Protein AF-A0A8H7VW95-F1 (afdb_monomer_lite)

Sequence (226 aa):
MRIPITNKTYISQSFVLAFSSFSGSPPSIFFSLKERNIKGYSDALSYACSTVTTLYLNLIVERFDHTTSVYLKLKMKQIFPEADASQIHQLLYEYCWNMLKGIAAGLPAFCMDYKEQVESVIKSLKERLPLALTTVNLSKAPGNFIPALGYMCQETEEEAANAQEQKYKPKLFSFFSSPSLKWRYVSVNNKALASNSSVKMKDSNYSASLEMFYTVFDFNKFGYER

Structure (mmCIF, N/CA/C/O backbone):
data_AF-A0A8H7VW95-F1
#
_entry.id   AF-A0A8H7VW95-F1
#
loop_
_atom_site.group_PDB
_atom_site.id
_atom_site.type_symbol
_atom_site.label_atom_id
_atom_site.label_alt_id
_atom_site.label_comp_id
_atom_site.label_asym_id
_atom_site.label_entity_id
_atom_site.label_seq_id
_atom_site.pdbx_PDB_ins_code
_atom_site.Cartn_x
_atom_site.Cartn_y
_atom_site.Cartn_z
_atom_site.occupancy
_atom_site.B_iso_or_equiv
_atom_site.auth_seq_id
_atom_site.auth_comp_id
_atom_site.auth_asym_id
_atom_site.auth_atom_id
_atom_site.pdbx_PDB_model_num
ATOM 1 N N . MET A 1 1 ? -5.997 11.680 36.748 1.00 30.55 1 MET A N 1
ATOM 2 C CA . MET A 1 1 ? -6.883 10.788 37.529 1.00 30.55 1 MET A CA 1
ATOM 3 C C . MET A 1 1 ? -7.384 9.690 36.590 1.00 30.55 1 MET A C 1
ATOM 5 O O . MET A 1 1 ? -8.130 10.000 35.672 1.00 30.55 1 MET A O 1
ATOM 9 N N . ARG A 1 2 ? -6.883 8.449 36.701 1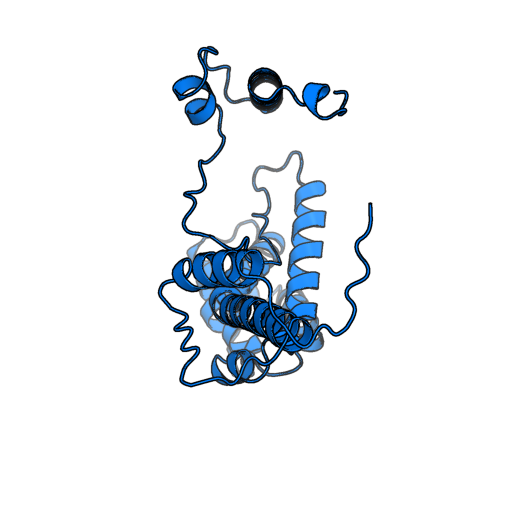.00 24.97 2 ARG A N 1
ATOM 10 C CA . ARG A 1 2 ? -7.332 7.323 35.856 1.00 24.97 2 ARG A CA 1
ATOM 11 C C . ARG A 1 2 ? -8.616 6.759 36.461 1.00 24.97 2 ARG A C 1
ATOM 13 O O . ARG A 1 2 ? -8.578 6.247 37.574 1.00 24.97 2 ARG A O 1
ATOM 20 N N . ILE A 1 3 ? -9.738 6.897 35.760 1.00 32.09 3 ILE A N 1
ATOM 21 C CA . ILE A 1 3 ? -11.009 6.295 36.175 1.00 32.09 3 ILE A CA 1
ATOM 22 C C . ILE A 1 3 ? -10.926 4.800 35.835 1.00 32.09 3 ILE A C 1
ATOM 24 O O . ILE A 1 3 ? -10.744 4.473 34.660 1.00 32.09 3 ILE A O 1
ATOM 28 N N . PRO A 1 4 ? -11.025 3.885 36.814 1.00 35.25 4 PRO A N 1
ATOM 29 C CA . PRO A 1 4 ? -11.086 2.462 36.522 1.00 35.25 4 PRO A CA 1
ATOM 30 C C . PRO A 1 4 ? -12.403 2.178 35.794 1.00 35.25 4 PRO A C 1
ATOM 32 O O . PRO A 1 4 ? -13.483 2.482 36.308 1.00 35.25 4 PRO A O 1
ATOM 35 N N . ILE A 1 5 ? -12.319 1.623 34.582 1.00 42.66 5 ILE A N 1
ATOM 36 C CA . ILE A 1 5 ? -13.490 1.166 33.827 1.00 42.66 5 ILE A CA 1
ATOM 37 C C . ILE A 1 5 ? -13.980 -0.112 34.513 1.00 42.66 5 ILE A C 1
ATOM 39 O O . ILE A 1 5 ? -13.551 -1.216 34.198 1.00 42.66 5 ILE A O 1
ATOM 43 N N . THR A 1 6 ? -14.829 0.044 35.523 1.00 44.84 6 THR A N 1
ATOM 44 C CA . THR A 1 6 ? -15.578 -1.061 36.120 1.00 44.84 6 THR A CA 1
ATOM 45 C C . THR A 1 6 ? -16.818 -1.330 35.273 1.00 44.84 6 THR A C 1
ATOM 47 O O . THR A 1 6 ? -17.401 -0.398 34.715 1.00 44.84 6 THR A O 1
ATOM 50 N N . ASN A 1 7 ? -17.206 -2.605 35.152 1.00 44.91 7 ASN A N 1
ATOM 51 C CA . ASN A 1 7 ? -18.397 -3.076 34.434 1.00 44.91 7 ASN A CA 1
ATOM 52 C C . ASN A 1 7 ? -19.676 -2.505 35.076 1.00 44.91 7 ASN A C 1
ATOM 54 O O . ASN A 1 7 ? -20.391 -3.181 35.809 1.00 44.91 7 ASN A O 1
ATOM 58 N N . LYS A 1 8 ? -19.956 -1.220 34.855 1.00 50.72 8 LYS A N 1
ATOM 59 C CA . LYS A 1 8 ? -21.225 -0.610 35.237 1.00 50.72 8 LYS A CA 1
ATOM 60 C C . LYS A 1 8 ? -22.273 -1.044 34.217 1.00 50.72 8 LYS A C 1
ATOM 62 O O . LYS A 1 8 ? -22.106 -0.834 33.016 1.00 50.72 8 LYS A O 1
ATOM 67 N N . THR A 1 9 ? -23.360 -1.618 34.719 1.00 49.41 9 THR A N 1
ATOM 68 C CA . THR A 1 9 ? -24.562 -2.022 33.969 1.00 49.41 9 THR A CA 1
ATOM 69 C C . THR A 1 9 ? -25.372 -0.838 33.434 1.00 49.41 9 THR A C 1
ATOM 71 O O . THR A 1 9 ? -26.339 -1.034 32.708 1.00 49.41 9 THR A O 1
ATOM 74 N N . TYR A 1 10 ? -24.989 0.393 33.780 1.00 52.62 10 TYR A N 1
ATOM 75 C CA . TYR A 1 10 ? -25.652 1.619 33.354 1.00 52.62 10 TYR A CA 1
ATOM 76 C C . TYR A 1 10 ? -24.685 2.504 32.567 1.00 52.62 10 TYR A C 1
ATOM 78 O O . TYR A 1 10 ? -23.613 2.836 33.071 1.00 52.62 10 TYR A O 1
ATOM 86 N N . ILE A 1 11 ? -25.069 2.898 31.350 1.00 52.69 11 ILE A N 1
ATOM 87 C CA . ILE A 1 11 ? -24.302 3.804 30.484 1.00 52.69 11 ILE A CA 1
ATOM 88 C C . ILE A 1 11 ? -24.671 5.247 30.852 1.00 52.69 11 ILE A C 1
ATOM 90 O O . ILE A 1 11 ? -25.841 5.618 30.805 1.00 52.69 11 ILE A O 1
ATOM 94 N N . SER A 1 12 ? -23.696 6.086 31.216 1.00 59.50 12 SER A N 1
ATOM 95 C CA . SER A 1 12 ? -23.973 7.496 31.527 1.00 59.50 12 SER A CA 1
ATOM 96 C C . SER A 1 12 ? -24.512 8.256 30.314 1.00 59.50 12 SER A C 1
ATOM 98 O O . SER A 1 12 ? -24.049 8.066 29.189 1.00 59.50 12 SER A O 1
ATOM 100 N N . GLN A 1 13 ? -25.417 9.208 30.560 1.00 57.81 13 GLN A N 1
ATOM 101 C CA . GLN A 1 13 ? -25.988 10.094 29.537 1.00 57.81 13 GLN A CA 1
ATOM 102 C C . GLN A 1 13 ? -24.905 10.775 28.681 1.00 57.81 13 GLN A C 1
ATOM 104 O O . GLN A 1 13 ? -25.027 10.866 27.466 1.00 57.81 13 GLN A O 1
ATOM 109 N N . SER A 1 14 ? -23.806 11.204 29.310 1.00 56.75 14 SER A N 1
ATOM 110 C CA . SER A 1 14 ? -22.651 11.814 28.639 1.00 56.75 14 SER A CA 1
ATOM 111 C C . SER A 1 14 ? -21.967 10.877 27.642 1.00 56.75 14 SER A C 1
ATOM 113 O O . SER A 1 14 ? -21.529 11.317 26.582 1.00 56.75 14 SER A O 1
ATOM 115 N N . PHE A 1 15 ? -21.905 9.584 27.955 1.00 53.66 15 PHE A N 1
ATOM 116 C CA . PHE A 1 15 ? -21.326 8.575 27.079 1.00 53.66 15 PHE A CA 1
ATOM 117 C C . PHE A 1 15 ? -22.282 8.226 25.934 1.00 53.66 15 PHE A C 1
ATOM 119 O O . PHE A 1 15 ? -21.840 8.118 24.796 1.00 53.66 15 PHE A O 1
ATOM 126 N N . VAL A 1 16 ? -23.593 8.141 26.202 1.00 59.06 16 VAL A N 1
ATOM 127 C CA . VAL A 1 16 ? -24.625 7.995 25.157 1.00 59.06 16 VAL A CA 1
ATOM 128 C C . VAL A 1 16 ? -24.561 9.158 24.164 1.00 59.06 16 VAL A C 1
ATOM 130 O O . VAL A 1 16 ? -24.599 8.933 22.960 1.00 59.06 16 VAL A O 1
ATOM 133 N N . LEU A 1 17 ? -24.393 10.392 24.649 1.00 59.81 17 LEU A N 1
ATOM 134 C CA . LEU A 1 17 ? -24.249 11.580 23.804 1.00 59.81 17 LEU A CA 1
ATOM 135 C C . LEU A 1 17 ? -22.941 11.571 23.000 1.00 59.81 17 LEU A C 1
ATOM 137 O O . LEU A 1 17 ? -22.967 11.835 21.802 1.00 59.81 17 LEU A O 1
ATOM 141 N N . ALA A 1 18 ? -21.807 11.220 23.616 1.00 55.06 18 ALA A N 1
ATOM 142 C CA . ALA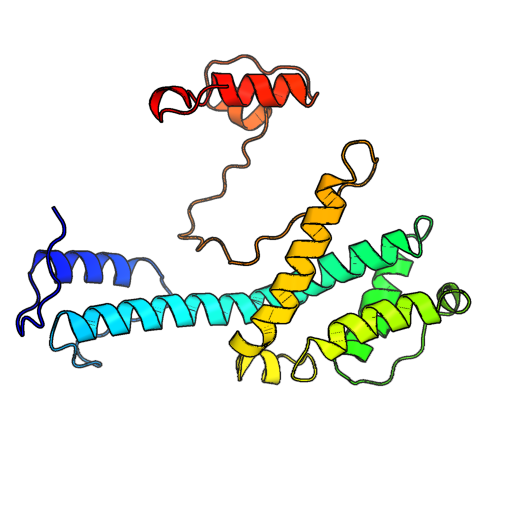 A 1 18 ? -20.529 11.099 22.911 1.00 55.06 18 ALA A CA 1
ATOM 143 C C . ALA A 1 18 ? -20.569 10.007 21.828 1.00 55.06 18 ALA A C 1
ATOM 145 O O . ALA A 1 18 ? -20.091 10.217 20.713 1.00 55.06 18 ALA A O 1
ATOM 146 N N . PHE A 1 19 ? -21.191 8.866 22.133 1.00 56.66 19 PHE A N 1
ATOM 147 C CA . PHE A 1 19 ? -21.400 7.777 21.187 1.00 56.66 19 PHE A CA 1
ATOM 148 C C . PHE A 1 19 ? -22.376 8.169 20.073 1.00 56.66 19 PHE A C 1
ATOM 150 O O . PHE A 1 19 ? -22.102 7.892 18.914 1.00 56.66 19 PHE A O 1
ATOM 157 N N . SER A 1 20 ? -23.461 8.882 20.387 1.00 57.12 20 SER A N 1
ATOM 158 C CA . SER A 1 20 ? -24.390 9.430 19.392 1.00 57.12 20 SER A CA 1
ATOM 159 C C . SER A 1 20 ? -23.682 10.400 18.438 1.00 57.12 20 SER A C 1
ATOM 161 O O . SER A 1 20 ? -23.866 10.314 17.225 1.00 57.12 20 SER A O 1
ATOM 163 N N . SER A 1 21 ? -22.820 11.278 18.954 1.00 57.78 21 SER A N 1
ATOM 164 C CA . SER A 1 21 ? -22.005 12.192 18.142 1.00 57.78 21 SER A CA 1
ATOM 165 C C . SER A 1 21 ? -20.981 11.454 17.276 1.00 57.78 21 SER A C 1
ATOM 167 O O . SER A 1 21 ? -20.790 11.806 16.114 1.00 57.78 21 SER A O 1
ATOM 169 N N . PHE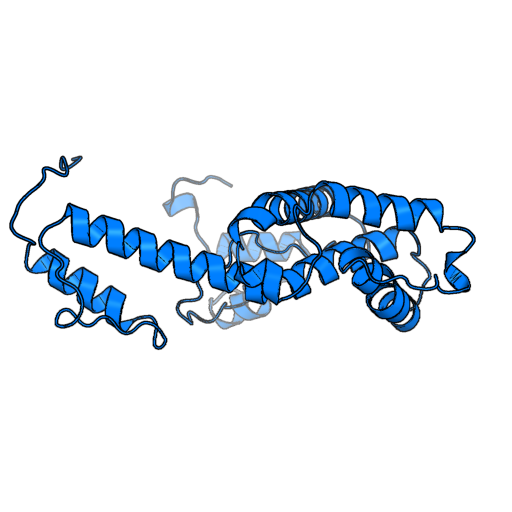 A 1 22 ? -20.354 10.399 17.806 1.00 55.31 22 PHE A N 1
ATOM 170 C CA . PHE A 1 22 ? -19.494 9.512 17.020 1.00 55.31 22 PHE A CA 1
ATOM 171 C C . PHE A 1 22 ? -20.291 8.773 15.939 1.00 55.31 22 PHE A C 1
ATOM 173 O O . PHE A 1 22 ? -19.829 8.653 14.811 1.00 55.31 22 PHE A O 1
ATOM 180 N N . SER A 1 23 ? -21.510 8.338 16.256 1.00 51.06 23 SER A N 1
ATOM 181 C CA . SER A 1 23 ? -22.368 7.576 15.356 1.00 51.06 23 SER A CA 1
ATOM 182 C C . SER A 1 23 ? -22.898 8.390 14.172 1.00 51.06 23 SER A C 1
ATOM 184 O O . SER A 1 23 ? -23.050 7.864 13.076 1.00 51.06 23 SER A O 1
ATOM 186 N N . GLY A 1 24 ? -23.126 9.691 14.368 1.00 50.41 24 GLY A N 1
ATOM 187 C CA . GLY A 1 24 ? -23.577 10.605 13.315 1.00 50.41 24 GLY A CA 1
ATOM 188 C C . GLY A 1 24 ? -22.456 11.183 12.444 1.00 50.41 24 GLY A C 1
ATOM 189 O O . GLY A 1 24 ? -22.738 11.920 11.505 1.00 50.41 24 GLY A O 1
ATOM 190 N N . SER A 1 25 ? -21.190 10.894 12.757 1.00 50.22 25 SER A N 1
ATOM 191 C CA . SER A 1 25 ? -20.018 11.499 12.108 1.00 50.22 25 SER A CA 1
ATOM 192 C C . SER A 1 25 ? -19.604 10.812 10.783 1.00 50.22 25 SER A C 1
ATOM 194 O O . SER A 1 25 ? -19.287 11.518 9.820 1.00 50.22 25 SER A O 1
ATOM 196 N N . PRO A 1 26 ? -19.664 9.469 10.644 1.00 48.28 26 PRO A N 1
ATOM 197 C CA . PRO A 1 26 ? -19.479 8.782 9.369 1.00 48.28 26 PRO A CA 1
ATOM 198 C C . PRO A 1 26 ? -20.834 8.475 8.689 1.00 48.28 26 PRO A C 1
ATOM 200 O O . PRO A 1 26 ? -21.587 7.639 9.183 1.00 48.28 26 PRO A O 1
ATOM 203 N N . PRO A 1 27 ? -21.139 9.054 7.509 1.00 43.94 27 PRO A N 1
ATOM 204 C CA . PRO A 1 27 ? -22.427 8.874 6.821 1.00 43.94 27 PRO A CA 1
ATOM 205 C C . PRO A 1 27 ? -22.682 7.453 6.283 1.00 43.94 27 PRO A C 1
ATOM 207 O O . PRO A 1 27 ? -23.777 7.168 5.812 1.00 43.94 27 PRO A O 1
ATOM 210 N N . SER A 1 28 ? -21.685 6.564 6.326 1.00 44.38 28 SER A N 1
ATOM 211 C CA . SER A 1 28 ? -21.780 5.174 5.863 1.00 44.38 28 SER A CA 1
ATOM 212 C C . SER A 1 28 ? -22.010 4.159 6.984 1.00 44.38 28 SER A C 1
ATOM 214 O O . SER A 1 28 ? -22.098 2.966 6.699 1.00 44.38 28 SER A O 1
ATOM 216 N N . ILE A 1 29 ? -22.080 4.590 8.248 1.00 43.94 29 ILE A N 1
ATOM 217 C CA . ILE A 1 29 ? -22.250 3.679 9.381 1.00 43.94 29 ILE A CA 1
ATOM 218 C C . ILE A 1 29 ? -23.570 4.004 10.079 1.00 43.94 29 ILE A C 1
ATOM 220 O O . ILE A 1 29 ? -23.694 5.000 10.782 1.00 43.94 29 ILE A O 1
ATOM 224 N N . PHE A 1 30 ? -24.578 3.160 9.854 1.00 41.78 30 PHE A N 1
ATOM 225 C CA . PHE A 1 30 ? -25.859 3.243 10.551 1.00 41.78 30 PHE A CA 1
ATOM 226 C C . PHE A 1 30 ? -25.742 2.593 11.928 1.00 41.78 30 PHE A C 1
ATOM 228 O O . PHE A 1 30 ? -25.452 1.404 12.056 1.00 41.78 30 PHE A O 1
ATOM 235 N N . PHE A 1 31 ? -26.008 3.380 12.965 1.00 45.94 31 PHE A N 1
ATOM 236 C CA . PHE A 1 31 ? -26.004 2.925 14.348 1.00 45.94 31 PHE A CA 1
ATOM 237 C C . PHE A 1 31 ? -27.431 2.895 14.880 1.00 45.94 31 PHE A C 1
ATOM 239 O O . PHE A 1 31 ? -27.938 3.867 15.436 1.00 45.94 31 PHE A O 1
ATOM 246 N N . SER A 1 32 ? -28.102 1.762 14.692 1.00 46.88 32 SER A N 1
ATOM 247 C CA . SER A 1 32 ? -29.424 1.534 15.264 1.00 46.88 32 SER A CA 1
ATOM 248 C C . SER A 1 32 ? -29.288 0.886 16.643 1.00 46.88 32 SER A C 1
ATOM 250 O O . SER A 1 32 ? -29.012 -0.307 16.764 1.00 46.88 32 SER A O 1
ATOM 252 N N . LEU A 1 33 ? -29.539 1.670 17.698 1.00 46.72 33 LEU A N 1
ATOM 253 C CA . LEU A 1 33 ? -29.729 1.158 19.067 1.00 46.72 33 LEU A CA 1
ATOM 254 C C . LEU A 1 33 ? -30.907 0.168 19.155 1.00 46.72 33 LEU A C 1
ATOM 256 O O . LEU A 1 33 ? -30.966 -0.642 20.074 1.00 46.72 33 LEU A O 1
ATOM 260 N N . LYS A 1 34 ? -31.839 0.224 18.194 1.00 45.06 34 LYS A N 1
ATOM 261 C CA . LYS A 1 34 ? -32.955 -0.721 18.062 1.00 45.06 34 LYS A CA 1
ATOM 262 C C . LYS A 1 34 ? -32.522 -2.080 17.509 1.00 45.06 34 LYS A C 1
ATOM 264 O O . LYS A 1 34 ? -33.131 -3.083 17.855 1.00 45.06 34 LYS A O 1
ATOM 269 N N . GLU A 1 35 ? -31.500 -2.120 16.657 1.00 47.84 35 GLU A N 1
ATOM 270 C CA . GLU A 1 35 ? -31.024 -3.360 16.026 1.00 47.84 35 GLU A CA 1
ATOM 271 C C . GLU A 1 35 ? -29.924 -4.056 16.830 1.00 47.84 35 GLU A C 1
ATOM 273 O O . GLU A 1 35 ? -29.705 -5.254 16.656 1.00 47.84 35 GLU A O 1
ATOM 278 N N . ARG A 1 36 ? -29.215 -3.337 17.713 1.00 54.69 36 ARG A N 1
ATOM 279 C CA . ARG A 1 36 ? -28.112 -3.904 18.501 1.00 54.69 36 ARG A CA 1
ATOM 280 C C . ARG A 1 36 ? -28.251 -3.578 19.989 1.00 54.69 36 ARG A C 1
ATOM 282 O O . ARG A 1 36 ? -28.181 -2.425 20.398 1.00 54.69 36 ARG A O 1
ATOM 289 N N . ASN A 1 37 ? -28.407 -4.629 20.798 1.00 58.62 37 ASN A N 1
ATOM 290 C CA . ASN A 1 37 ? -28.531 -4.579 22.260 1.00 58.62 37 ASN A CA 1
ATOM 291 C C . ASN A 1 37 ? -27.196 -4.191 22.931 1.00 58.62 37 ASN A C 1
ATOM 293 O O . ASN A 1 37 ? -26.458 -5.063 23.382 1.00 58.62 37 ASN A O 1
ATOM 297 N N . ILE A 1 38 ? -26.882 -2.896 23.008 1.00 63.88 38 ILE A N 1
ATOM 298 C CA . ILE A 1 38 ? -25.754 -2.379 23.802 1.00 63.88 38 ILE A CA 1
ATOM 299 C C . ILE A 1 38 ? -26.207 -2.277 25.268 1.00 63.88 38 ILE A C 1
ATOM 301 O O . ILE A 1 38 ? -27.068 -1.455 25.577 1.00 63.88 38 ILE A O 1
ATOM 305 N N . LYS A 1 39 ? -25.664 -3.108 26.173 1.00 66.50 39 LYS A N 1
ATOM 306 C CA . LYS A 1 39 ? -26.171 -3.235 27.558 1.00 66.50 39 LYS A CA 1
ATOM 307 C C . LYS A 1 39 ? -25.299 -2.565 28.626 1.00 66.50 39 LYS A C 1
ATOM 309 O O . LYS A 1 39 ? -25.721 -2.475 29.774 1.00 66.50 39 LYS A O 1
ATOM 314 N N . GLY A 1 40 ? -24.099 -2.089 28.288 1.00 61.81 40 GLY A N 1
ATOM 315 C CA . GLY A 1 40 ? -23.182 -1.468 29.251 1.00 61.81 40 GLY A CA 1
ATOM 316 C C . GLY A 1 40 ? -21.931 -0.853 28.618 1.00 61.81 40 GLY A C 1
ATOM 317 O O . GLY A 1 40 ? -21.762 -0.875 27.399 1.00 61.81 40 GLY A O 1
ATOM 318 N N . TYR A 1 41 ? -21.034 -0.307 29.450 1.00 55.03 41 TYR A N 1
ATOM 319 C CA . TYR A 1 41 ? -19.806 0.357 28.978 1.00 55.03 41 TYR A CA 1
ATOM 320 C C . TYR A 1 41 ? -18.873 -0.566 28.191 1.00 55.03 41 TYR A C 1
ATOM 322 O O . TYR A 1 41 ? -18.306 -0.129 27.193 1.00 55.03 41 TYR A O 1
ATOM 330 N N . SER A 1 42 ? -18.717 -1.824 28.617 1.00 59.50 42 SER A N 1
ATOM 331 C CA . SER A 1 42 ? -17.879 -2.793 27.901 1.00 59.50 42 SER A CA 1
ATOM 332 C C . SER A 1 42 ? -18.427 -3.067 26.502 1.00 59.50 42 SER A C 1
ATOM 334 O O . SER A 1 42 ? -17.670 -3.002 25.542 1.00 59.50 42 SER A O 1
ATOM 336 N N . ASP A 1 43 ? -19.739 -3.278 26.367 1.00 60.03 43 ASP A N 1
ATOM 337 C CA . ASP A 1 43 ? -20.380 -3.507 25.065 1.00 60.03 43 ASP A CA 1
ATOM 338 C C . ASP A 1 43 ? -20.198 -2.303 24.143 1.00 60.03 43 ASP A C 1
ATOM 340 O O . ASP A 1 43 ? -19.877 -2.452 22.965 1.00 60.03 43 ASP A O 1
ATOM 344 N N . ALA A 1 44 ? -20.358 -1.096 24.688 1.00 59.22 44 ALA A N 1
ATOM 345 C CA . ALA A 1 44 ? -20.211 0.128 23.919 1.00 59.22 44 ALA A CA 1
ATOM 346 C C . ALA A 1 44 ? -18.752 0.379 23.494 1.00 59.22 44 ALA A C 1
ATOM 348 O O . ALA A 1 44 ? -18.508 0.798 22.362 1.00 59.22 44 ALA A O 1
ATOM 349 N N . LEU A 1 45 ? -17.778 0.072 24.360 1.00 58.78 45 LEU A N 1
ATOM 350 C CA . LEU A 1 45 ? -16.350 0.148 24.044 1.00 58.78 45 LEU A CA 1
ATOM 351 C C . LEU A 1 45 ? -15.956 -0.894 22.989 1.00 58.78 45 LEU A C 1
ATOM 353 O O . LEU A 1 45 ? -15.371 -0.536 21.970 1.00 58.78 45 LEU A O 1
ATOM 357 N N . SER A 1 46 ? -16.317 -2.164 23.191 1.00 62.25 46 SER A N 1
ATOM 358 C CA . SER A 1 46 ? -16.073 -3.247 22.232 1.00 62.25 46 SER A CA 1
ATOM 359 C C . SER A 1 46 ? -16.664 -2.925 20.863 1.00 62.25 46 SER A C 1
ATOM 361 O O . SER A 1 46 ? -16.045 -3.187 19.832 1.00 62.25 46 SER A O 1
ATOM 363 N N . TYR A 1 47 ? -17.837 -2.301 20.842 1.00 62.31 47 TYR A N 1
ATOM 364 C CA . TYR A 1 47 ? -18.505 -1.919 19.613 1.00 62.31 47 TYR A CA 1
ATOM 365 C C . TYR A 1 47 ? -17.858 -0.701 18.930 1.00 62.31 47 TYR A C 1
ATOM 367 O O . TYR A 1 47 ? -17.679 -0.709 17.709 1.00 62.31 47 TYR A O 1
ATOM 375 N N . ALA A 1 48 ? -17.427 0.312 19.688 1.00 59.03 48 ALA A N 1
ATOM 376 C CA . ALA A 1 48 ? -16.626 1.413 19.153 1.00 59.03 48 ALA A CA 1
ATOM 377 C C . ALA A 1 48 ? -15.308 0.896 18.548 1.00 59.03 48 ALA A C 1
ATOM 379 O O . ALA A 1 48 ? -14.967 1.254 17.421 1.00 59.03 48 ALA A O 1
ATOM 380 N N . CYS A 1 49 ? -14.619 -0.018 19.239 1.00 61.62 49 CYS A N 1
ATOM 381 C CA . CYS A 1 49 ? -13.431 -0.692 18.720 1.00 61.62 49 CYS A CA 1
ATOM 382 C C . CYS A 1 49 ? -13.739 -1.455 17.427 1.00 61.62 49 CYS A C 1
ATOM 384 O O . CYS A 1 49 ? -13.069 -1.228 16.428 1.00 61.62 49 CYS A O 1
ATOM 386 N N . SER A 1 50 ? -14.786 -2.287 17.400 1.00 65.12 50 SER A N 1
ATOM 387 C CA . SER A 1 50 ? -15.189 -3.037 16.200 1.00 65.12 50 SER A CA 1
ATOM 388 C C . SER A 1 50 ? -15.505 -2.120 15.015 1.00 65.12 50 SER A C 1
ATOM 390 O O . SER A 1 50 ? -15.099 -2.403 13.888 1.00 65.12 50 SER A O 1
ATOM 392 N N . THR A 1 51 ? -16.167 -0.992 15.269 1.00 62.69 51 THR A N 1
ATOM 393 C CA . THR A 1 51 ? -16.476 0.020 14.252 1.00 62.69 51 THR A CA 1
ATOM 394 C C . THR A 1 51 ? -15.200 0.620 13.670 1.00 62.69 51 THR A C 1
ATOM 396 O O . THR A 1 51 ? -15.019 0.640 12.453 1.00 62.69 51 THR A O 1
ATOM 399 N N . VAL A 1 52 ? -14.298 1.086 14.537 1.00 62.69 52 VAL A N 1
ATOM 400 C CA . VAL A 1 52 ? -13.018 1.674 14.131 1.00 62.69 52 VAL A CA 1
ATOM 401 C C . VAL A 1 52 ? -12.183 0.646 13.366 1.00 62.69 52 VAL A C 1
ATOM 403 O O . VAL A 1 52 ? -11.692 0.946 12.282 1.00 62.69 52 VAL A O 1
ATOM 406 N N . THR A 1 53 ? -12.087 -0.586 13.869 1.00 66.31 53 THR A N 1
ATOM 407 C CA . THR A 1 53 ? -11.397 -1.693 13.196 1.00 66.31 53 THR A CA 1
ATOM 408 C C . THR A 1 53 ? -11.993 -1.972 11.820 1.00 66.31 53 THR A C 1
ATOM 410 O O . THR A 1 53 ? -11.244 -2.094 10.860 1.00 66.31 53 THR A O 1
ATOM 413 N N . THR A 1 54 ? -13.319 -2.014 11.688 1.00 67.94 54 THR A N 1
ATOM 414 C CA . THR A 1 54 ? -13.987 -2.239 10.394 1.00 67.94 54 THR A CA 1
ATOM 415 C C . THR A 1 54 ? -13.655 -1.130 9.396 1.00 67.94 54 THR A C 1
ATOM 417 O O . THR A 1 54 ? -13.325 -1.415 8.248 1.00 67.94 54 THR A O 1
ATOM 420 N N . LEU A 1 55 ? -13.674 0.132 9.837 1.00 66.19 55 LEU A N 1
ATOM 421 C CA . LEU A 1 55 ? -13.304 1.274 9.001 1.00 66.19 55 LEU A CA 1
ATOM 422 C C . LEU A 1 55 ? -11.844 1.180 8.529 1.00 66.19 55 LEU A C 1
ATOM 424 O O . LEU A 1 55 ? -11.574 1.364 7.344 1.00 66.19 55 LEU A O 1
ATOM 428 N N . TYR A 1 56 ? -10.917 0.825 9.422 1.00 68.75 56 TYR A N 1
ATOM 429 C CA . TYR A 1 56 ? -9.517 0.591 9.058 1.00 68.75 56 TYR A CA 1
ATOM 430 C C . TYR A 1 56 ? -9.347 -0.569 8.075 1.00 68.75 56 TYR A C 1
ATOM 432 O O . TYR A 1 56 ? -8.599 -0.445 7.108 1.00 68.75 56 TYR A O 1
ATOM 440 N N . LEU A 1 57 ? -10.047 -1.683 8.290 1.00 73.00 57 LEU A N 1
ATOM 441 C CA . LEU A 1 57 ? -9.969 -2.855 7.421 1.00 73.00 57 LEU A CA 1
ATOM 442 C C . LEU A 1 57 ? -10.511 -2.567 6.016 1.00 73.00 57 LEU A C 1
ATOM 444 O O . LEU A 1 57 ? -9.887 -2.969 5.039 1.00 73.00 57 LEU A O 1
ATOM 448 N N . ASN A 1 58 ? -11.609 -1.819 5.897 1.00 72.88 58 ASN A N 1
ATOM 449 C CA . ASN A 1 58 ? -12.132 -1.394 4.596 1.00 72.88 58 ASN A CA 1
ATOM 450 C C . ASN A 1 58 ? -11.155 -0.457 3.876 1.00 72.88 58 ASN A C 1
ATOM 452 O O . ASN A 1 58 ? -10.905 -0.620 2.685 1.00 72.88 58 ASN A O 1
ATOM 456 N N . LEU A 1 59 ? -10.537 0.474 4.606 1.00 71.75 59 LEU A N 1
ATOM 457 C CA . LEU A 1 59 ? -9.551 1.393 4.037 1.00 71.75 59 LEU A CA 1
ATOM 458 C C . LEU A 1 59 ? -8.276 0.682 3.574 1.00 71.75 59 LEU A C 1
ATOM 460 O O . LEU A 1 59 ? -7.676 1.111 2.589 1.00 71.75 59 LEU A O 1
ATOM 464 N N . ILE A 1 60 ? -7.880 -0.411 4.236 1.00 75.81 60 ILE A N 1
ATOM 465 C CA . ILE A 1 60 ? -6.812 -1.293 3.749 1.00 75.81 60 ILE A CA 1
ATOM 466 C C . ILE A 1 60 ? -7.180 -1.826 2.365 1.00 75.81 60 ILE A C 1
ATOM 468 O O . ILE A 1 60 ? -6.383 -1.674 1.447 1.00 75.81 60 ILE A O 1
ATOM 472 N N . VAL A 1 61 ? -8.386 -2.377 2.190 1.00 74.81 61 VAL A N 1
ATOM 473 C CA . VAL A 1 61 ? -8.851 -2.892 0.888 1.00 74.81 61 VAL A CA 1
ATOM 474 C C . VAL A 1 61 ? -8.857 -1.790 -0.172 1.00 74.81 61 VAL A C 1
ATOM 476 O O . VAL A 1 61 ? -8.338 -1.994 -1.264 1.00 74.81 61 VAL A O 1
ATOM 479 N N . GLU A 1 62 ? -9.398 -0.614 0.153 1.00 74.69 62 GLU A N 1
ATOM 480 C CA . GLU A 1 62 ? -9.515 0.510 -0.787 1.00 74.69 62 GLU A CA 1
ATOM 481 C C . GLU A 1 62 ? -8.159 1.077 -1.225 1.00 74.69 62 GLU A C 1
ATOM 483 O O . GLU A 1 62 ? -8.011 1.539 -2.357 1.00 74.69 62 GLU A O 1
ATOM 488 N N . ARG A 1 63 ? -7.164 1.089 -0.329 1.00 78.44 63 ARG A N 1
ATOM 489 C CA . ARG A 1 63 ? -5.862 1.719 -0.593 1.00 78.44 63 ARG A CA 1
ATOM 490 C C . ARG A 1 63 ? -4.775 0.754 -1.020 1.00 78.44 63 ARG A C 1
ATOM 492 O O . ARG A 1 63 ? -3.752 1.233 -1.511 1.00 78.44 63 ARG A O 1
ATOM 499 N N . PHE A 1 64 ? -4.967 -0.553 -0.848 1.00 82.62 64 PHE A N 1
ATOM 500 C CA . PHE A 1 64 ? -3.927 -1.541 -1.116 1.00 82.62 64 PHE A CA 1
ATOM 501 C C . PHE A 1 64 ? -3.355 -1.383 -2.528 1.00 82.62 64 PHE A C 1
ATOM 503 O O . PHE A 1 64 ? -2.149 -1.212 -2.689 1.00 82.62 64 PHE A O 1
ATOM 510 N N . ASP A 1 65 ? -4.227 -1.313 -3.535 1.00 83.12 65 ASP A N 1
ATOM 511 C CA . ASP A 1 65 ? -3.823 -1.208 -4.938 1.00 83.12 65 ASP A CA 1
ATOM 512 C C . ASP A 1 65 ? -2.987 0.041 -5.218 1.00 83.12 65 ASP A C 1
ATOM 514 O O . ASP A 1 65 ? -1.941 -0.021 -5.871 1.00 83.12 65 ASP A O 1
ATOM 518 N N . HIS A 1 66 ? -3.416 1.189 -4.692 1.00 83.00 66 HIS A N 1
ATOM 519 C CA . HIS A 1 66 ? -2.674 2.433 -4.845 1.00 83.00 66 HIS A CA 1
ATOM 520 C C . HIS A 1 66 ? -1.307 2.342 -4.155 1.00 83.00 66 HIS A C 1
ATOM 522 O O . HIS A 1 66 ? -0.291 2.698 -4.751 1.00 83.00 66 HIS A O 1
ATOM 528 N N . THR A 1 67 ? -1.268 1.865 -2.911 1.00 84.06 67 THR A N 1
ATOM 529 C CA . THR A 1 67 ? -0.036 1.752 -2.123 1.00 84.06 67 THR A CA 1
ATOM 530 C C . THR A 1 67 ? 0.977 0.825 -2.788 1.00 84.06 67 THR A C 1
ATOM 532 O O . THR A 1 67 ? 2.120 1.223 -3.015 1.00 84.06 67 THR A O 1
ATOM 535 N N . THR A 1 68 ? 0.549 -0.370 -3.192 1.00 87.62 68 THR A N 1
ATOM 536 C CA . THR A 1 68 ? 1.401 -1.325 -3.908 1.00 87.62 68 THR A CA 1
ATOM 537 C C . THR A 1 68 ? 1.876 -0.763 -5.242 1.00 87.62 68 THR A C 1
ATOM 539 O O . THR A 1 68 ? 3.045 -0.920 -5.583 1.00 87.62 68 THR A O 1
ATOM 542 N N . SER A 1 69 ? 1.027 -0.034 -5.973 1.00 87.19 69 SER A N 1
ATOM 543 C CA . SER A 1 69 ? 1.429 0.601 -7.235 1.00 87.19 69 SER A CA 1
ATOM 544 C C . SER A 1 69 ? 2.488 1.686 -7.033 1.00 87.19 69 SER A C 1
ATOM 546 O O . SER A 1 69 ? 3.426 1.776 -7.823 1.00 87.19 69 SER A O 1
ATOM 548 N N . VAL A 1 70 ? 2.374 2.503 -5.979 1.00 86.25 70 VAL A N 1
ATOM 549 C CA . VAL A 1 70 ? 3.382 3.524 -5.646 1.00 86.25 70 VAL A CA 1
ATOM 550 C C . VAL A 1 70 ? 4.715 2.873 -5.286 1.00 86.25 70 VAL A C 1
ATOM 552 O O . VAL A 1 70 ? 5.744 3.283 -5.823 1.00 86.25 70 VAL A O 1
ATOM 555 N N . TYR A 1 71 ? 4.688 1.843 -4.438 1.00 89.38 71 TYR A N 1
ATOM 556 C CA . TYR A 1 71 ? 5.882 1.098 -4.042 1.00 89.38 71 TYR A CA 1
ATOM 557 C C . TYR A 1 71 ? 6.558 0.417 -5.239 1.00 89.38 71 TYR A C 1
ATOM 559 O O . TYR A 1 71 ? 7.746 0.615 -5.487 1.00 89.38 71 TYR A O 1
ATOM 567 N N . LEU A 1 72 ? 5.802 -0.325 -6.052 1.00 91.12 72 LEU A N 1
ATOM 568 C CA . LEU A 1 72 ? 6.356 -0.982 -7.234 1.00 91.12 72 LEU A CA 1
ATOM 569 C C . LEU A 1 72 ? 6.922 0.040 -8.221 1.00 91.12 72 LEU A C 1
ATOM 571 O O . LEU A 1 72 ? 8.005 -0.166 -8.756 1.00 91.12 72 LEU A O 1
ATOM 575 N N . LYS A 1 73 ? 6.238 1.169 -8.442 1.00 89.75 73 LYS A N 1
ATOM 576 C CA . LYS A 1 73 ? 6.732 2.235 -9.323 1.00 89.75 73 LYS A CA 1
ATOM 577 C C . LYS A 1 73 ? 8.071 2.794 -8.853 1.00 89.75 73 LYS A C 1
ATOM 579 O O . LYS A 1 73 ? 8.912 3.118 -9.687 1.00 89.75 73 LYS A O 1
ATOM 584 N N . LEU A 1 74 ? 8.257 2.924 -7.542 1.00 88.12 74 LEU A N 1
ATOM 585 C CA . LEU A 1 74 ? 9.517 3.358 -6.952 1.00 88.12 74 LEU A CA 1
ATOM 586 C C . LEU A 1 74 ? 10.639 2.357 -7.252 1.00 88.12 74 LEU A C 1
ATOM 588 O O . LEU A 1 74 ? 11.645 2.749 -7.838 1.00 88.12 74 LEU A O 1
ATOM 592 N N . LYS A 1 75 ? 10.422 1.068 -6.966 1.00 90.56 75 LYS A N 1
ATOM 593 C CA . LYS A 1 75 ? 11.403 0.007 -7.245 1.00 90.56 75 LYS A CA 1
ATOM 594 C C . LYS A 1 75 ? 11.720 -0.122 -8.735 1.00 90.56 75 LYS A C 1
ATOM 596 O O . LYS A 1 75 ? 12.883 -0.196 -9.114 1.00 90.56 75 LYS A O 1
ATOM 601 N N . MET A 1 76 ? 10.707 -0.067 -9.603 1.00 91.12 76 MET A N 1
ATOM 602 C CA . MET A 1 76 ? 10.926 -0.127 -11.053 1.00 91.12 76 MET A CA 1
ATOM 603 C C . MET A 1 76 ? 11.724 1.080 -11.557 1.00 91.12 76 MET A C 1
ATOM 605 O O . MET A 1 76 ? 12.563 0.918 -12.430 1.00 91.12 76 MET A O 1
ATOM 609 N N . LYS A 1 77 ? 11.534 2.276 -10.987 1.00 87.31 77 LYS A N 1
ATOM 610 C CA . LYS A 1 77 ? 12.356 3.447 -11.331 1.00 87.31 77 LYS A CA 1
ATOM 611 C C . LYS A 1 77 ? 13.799 3.365 -10.836 1.00 87.31 77 LYS A C 1
ATOM 613 O O . LYS A 1 77 ? 14.653 4.027 -11.407 1.00 87.31 77 LYS A O 1
ATOM 618 N N . GLN A 1 78 ? 14.073 2.598 -9.786 1.00 86.56 78 GLN A N 1
ATOM 619 C CA . GLN A 1 78 ? 15.446 2.350 -9.337 1.00 86.56 78 GLN A CA 1
ATOM 620 C C . GLN A 1 78 ? 16.168 1.379 -10.265 1.00 86.56 78 GLN A C 1
ATOM 622 O O . GLN A 1 78 ? 17.335 1.589 -10.574 1.00 86.56 78 GLN A O 1
ATOM 627 N N . ILE A 1 79 ? 15.461 0.348 -10.733 1.00 89.44 79 ILE A N 1
ATOM 628 C CA . ILE A 1 79 ? 15.993 -0.617 -11.702 1.00 89.44 79 ILE A CA 1
ATOM 629 C C . ILE A 1 79 ? 16.153 0.047 -13.081 1.00 89.44 79 ILE A C 1
ATOM 631 O O . ILE A 1 79 ? 17.163 -0.146 -13.750 1.00 89.44 79 ILE A O 1
ATOM 635 N N . PHE A 1 80 ? 15.179 0.868 -13.486 1.00 89.38 80 PHE A N 1
ATOM 636 C CA . PHE A 1 80 ? 15.121 1.521 -14.794 1.00 89.38 80 PHE A CA 1
ATOM 637 C C . PHE A 1 80 ? 15.015 3.054 -14.657 1.00 89.38 80 PHE A C 1
ATOM 639 O O . PHE A 1 80 ? 13.937 3.621 -14.868 1.00 89.38 80 PHE A O 1
ATOM 646 N N . PRO A 1 81 ? 16.109 3.756 -14.308 1.00 84.19 81 PRO A N 1
ATOM 647 C CA . PRO A 1 81 ? 16.082 5.207 -14.101 1.00 84.19 81 PRO A CA 1
ATOM 648 C C . PRO A 1 81 ? 15.770 5.999 -15.380 1.00 84.19 81 PRO A C 1
ATOM 650 O O . PRO A 1 81 ? 15.108 7.034 -15.308 1.00 84.19 81 PRO A O 1
ATOM 653 N N . GLU A 1 82 ? 16.189 5.484 -16.539 1.00 86.38 82 GLU A N 1
ATOM 654 C CA . GLU A 1 82 ? 16.004 6.116 -17.854 1.00 86.38 82 GLU A CA 1
ATOM 655 C C . GLU A 1 82 ? 14.692 5.718 -18.551 1.00 86.38 82 GLU A C 1
ATOM 657 O O . GLU A 1 82 ? 14.379 6.235 -19.623 1.00 86.38 82 GLU A O 1
ATOM 662 N N . ALA A 1 83 ? 13.914 4.798 -17.970 1.00 86.38 83 ALA A N 1
ATOM 663 C CA . ALA A 1 83 ? 12.660 4.368 -18.576 1.00 86.38 83 ALA A CA 1
ATOM 664 C C . ALA A 1 83 ? 11.607 5.479 -18.528 1.00 86.38 83 ALA A C 1
ATOM 666 O O . ALA A 1 83 ? 11.419 6.169 -17.517 1.00 86.38 83 ALA A O 1
ATOM 667 N N . ASP A 1 84 ? 10.864 5.615 -19.623 1.00 88.44 84 ASP A N 1
ATOM 668 C CA . ASP A 1 84 ? 9.779 6.576 -19.693 1.00 88.44 84 ASP A CA 1
ATOM 669 C C . ASP A 1 84 ? 8.570 6.138 -18.837 1.00 88.44 84 ASP A C 1
ATOM 671 O O . ASP A 1 84 ? 8.451 5.010 -18.342 1.00 88.44 84 ASP A O 1
ATOM 675 N N . ALA A 1 85 ? 7.634 7.063 -18.622 1.00 86.00 85 ALA A N 1
ATOM 676 C CA . ALA A 1 85 ? 6.457 6.786 -17.804 1.00 86.00 85 ALA A CA 1
ATOM 677 C C . ALA A 1 85 ? 5.551 5.689 -18.396 1.00 86.00 85 ALA A C 1
ATOM 679 O O . ALA A 1 85 ? 4.867 5.010 -17.629 1.00 86.00 85 ALA A O 1
ATOM 680 N N . SER A 1 86 ? 5.545 5.523 -19.722 1.00 88.69 86 SER A N 1
ATOM 681 C CA . SER A 1 86 ? 4.742 4.525 -20.432 1.00 88.69 86 SER A CA 1
ATOM 682 C C . SER A 1 86 ? 5.318 3.126 -20.239 1.00 88.69 86 SER A C 1
ATOM 684 O O . SER A 1 86 ? 4.584 2.209 -19.892 1.00 88.69 86 SER A O 1
ATOM 686 N N . GLN A 1 87 ? 6.635 2.977 -20.363 1.00 89.38 87 GLN A N 1
ATOM 687 C CA . GLN A 1 87 ? 7.379 1.745 -20.118 1.00 89.38 87 GLN A CA 1
ATOM 688 C C . GLN A 1 87 ? 7.188 1.265 -18.678 1.00 89.38 87 GLN A C 1
ATOM 690 O O . GLN A 1 87 ? 6.827 0.111 -18.445 1.00 89.38 87 GLN A O 1
ATOM 695 N N . ILE A 1 88 ? 7.337 2.166 -17.700 1.00 90.12 88 ILE A N 1
ATOM 696 C CA . ILE A 1 88 ? 7.089 1.835 -16.290 1.00 90.12 88 ILE A CA 1
ATOM 697 C C . ILE A 1 88 ? 5.623 1.444 -16.069 1.00 90.12 88 ILE A C 1
ATOM 699 O O . ILE A 1 88 ? 5.348 0.485 -15.351 1.00 90.12 88 ILE A O 1
ATOM 703 N N . HIS A 1 89 ? 4.671 2.153 -16.679 1.00 88.81 89 HIS A N 1
ATOM 704 C CA . HIS A 1 89 ? 3.253 1.807 -16.572 1.00 88.81 89 HIS A CA 1
ATOM 705 C C . HIS A 1 89 ? 2.961 0.423 -17.167 1.00 88.81 89 HIS A C 1
ATOM 707 O O . HIS A 1 89 ? 2.285 -0.386 -16.533 1.00 88.81 89 HIS A O 1
ATOM 713 N N . GLN A 1 90 ? 3.505 0.130 -18.347 1.00 89.69 90 GLN A N 1
ATOM 714 C CA . GLN A 1 90 ? 3.367 -1.159 -19.010 1.00 89.69 90 GLN A CA 1
ATOM 715 C C . GLN A 1 90 ? 3.901 -2.289 -18.125 1.00 89.69 90 GLN A C 1
ATOM 717 O O . GLN A 1 90 ? 3.172 -3.227 -17.815 1.00 89.69 90 GLN A O 1
ATOM 722 N N . LEU A 1 91 ? 5.133 -2.160 -17.625 1.00 91.56 91 LEU A N 1
ATOM 723 C CA . LEU A 1 91 ? 5.744 -3.144 -16.731 1.00 91.56 91 LEU A CA 1
ATOM 724 C C . LEU A 1 91 ? 4.911 -3.375 -15.462 1.00 91.56 91 LEU A C 1
ATOM 726 O O . LEU A 1 91 ? 4.704 -4.516 -15.046 1.00 91.56 91 LEU A O 1
ATOM 730 N N . LEU A 1 92 ? 4.394 -2.305 -14.857 1.00 90.88 92 LEU A N 1
ATOM 731 C CA . LEU A 1 92 ? 3.584 -2.405 -13.646 1.00 90.88 92 LEU A CA 1
ATOM 732 C C . LEU A 1 92 ? 2.279 -3.168 -13.878 1.00 90.88 92 LEU A C 1
ATOM 734 O O . LEU A 1 92 ? 1.976 -4.086 -13.116 1.00 90.88 92 LEU A O 1
ATOM 738 N N . TYR A 1 93 ? 1.502 -2.784 -14.892 1.00 86.50 93 TYR A N 1
ATOM 739 C CA . TYR A 1 93 ? 0.151 -3.311 -15.094 1.00 86.50 93 TYR A CA 1
ATOM 740 C C . TYR A 1 93 ? 0.115 -4.616 -15.893 1.00 86.50 93 TYR A C 1
ATOM 742 O O . TYR A 1 93 ? -0.692 -5.487 -15.571 1.00 86.50 93 TYR A O 1
ATOM 750 N N . GLU A 1 94 ? 0.985 -4.783 -16.889 1.00 87.75 94 GLU A N 1
ATOM 751 C CA . GLU A 1 94 ? 1.009 -5.989 -17.725 1.00 87.75 94 GLU A CA 1
ATOM 752 C C . GLU A 1 94 ? 1.786 -7.134 -17.073 1.00 87.75 94 GLU A C 1
ATOM 754 O O . GLU A 1 94 ? 1.430 -8.294 -17.278 1.00 87.75 94 GLU A O 1
ATOM 759 N N . TYR A 1 95 ? 2.792 -6.833 -16.242 1.00 90.75 95 TYR A N 1
ATOM 760 C CA . TYR A 1 95 ? 3.639 -7.854 -15.625 1.00 90.75 95 TYR A CA 1
ATOM 761 C C . TYR A 1 95 ? 3.522 -7.900 -14.100 1.00 90.75 95 TYR A C 1
ATOM 763 O O . TYR A 1 95 ? 2.982 -8.870 -13.566 1.00 90.75 95 TYR A O 1
ATOM 771 N N . CYS A 1 96 ? 3.980 -6.873 -13.375 1.00 90.69 96 CYS A N 1
ATOM 772 C CA . CYS A 1 96 ? 4.105 -6.935 -11.911 1.00 90.69 96 CYS A CA 1
ATOM 773 C C . CYS A 1 96 ? 2.770 -7.254 -11.219 1.00 90.69 96 CYS A C 1
ATOM 775 O O . CYS A 1 96 ? 2.700 -8.139 -10.363 1.00 90.69 96 CYS A O 1
ATOM 777 N N . TRP A 1 97 ? 1.693 -6.582 -11.627 1.00 89.19 97 TRP A N 1
ATOM 778 C CA . TRP A 1 97 ? 0.351 -6.806 -11.092 1.00 89.19 97 TRP A CA 1
ATOM 779 C C . TRP A 1 97 ? -0.186 -8.207 -11.367 1.00 89.19 97 TRP A C 1
ATOM 781 O O . TRP A 1 97 ? -0.737 -8.846 -10.468 1.00 89.19 97 TRP A O 1
ATOM 791 N N . ASN A 1 98 ? -0.019 -8.694 -12.594 1.00 89.25 98 ASN A N 1
ATOM 792 C CA . ASN A 1 98 ? -0.454 -10.034 -12.972 1.00 89.25 98 ASN A CA 1
ATOM 793 C C . ASN A 1 98 ? 0.318 -11.092 -12.187 1.00 89.25 98 ASN A C 1
ATOM 795 O O . ASN A 1 98 ? -0.286 -11.993 -11.603 1.00 89.25 98 ASN A O 1
ATOM 799 N N . MET A 1 99 ? 1.627 -10.901 -12.032 1.00 89.88 99 MET A N 1
ATOM 800 C CA . MET A 1 99 ? 2.454 -11.787 -11.229 1.00 89.88 99 MET A CA 1
ATOM 801 C C . MET A 1 99 ? 1.993 -11.827 -9.768 1.00 89.88 99 MET A C 1
ATOM 803 O O . MET A 1 99 ? 1.843 -12.926 -9.233 1.00 89.88 99 MET A O 1
ATOM 807 N N . LEU A 1 100 ? 1.708 -10.687 -9.125 1.00 87.44 100 LEU A N 1
ATOM 808 C CA . LEU A 1 100 ? 1.180 -10.631 -7.747 1.00 87.44 100 LEU A CA 1
ATOM 809 C C . LEU A 1 100 ? -0.221 -11.256 -7.601 1.00 87.44 100 LEU A C 1
ATOM 811 O O . LEU A 1 100 ? -0.557 -11.797 -6.545 1.00 87.44 100 LEU A O 1
ATOM 815 N N . LYS A 1 101 ? -1.024 -11.242 -8.670 1.00 86.56 101 LYS A N 1
ATOM 816 C CA . LYS A 1 101 ? -2.315 -11.945 -8.758 1.00 86.56 101 LYS A CA 1
ATOM 817 C C . LYS A 1 101 ? -2.177 -13.452 -8.997 1.00 86.56 101 LYS A C 1
ATOM 819 O O . LYS A 1 101 ? -3.179 -14.159 -8.943 1.00 86.56 101 LYS A O 1
ATOM 824 N N . GLY A 1 102 ? -0.965 -13.950 -9.248 1.00 84.06 102 GLY A N 1
ATOM 825 C CA . GLY A 1 102 ? -0.722 -15.348 -9.617 1.00 84.06 102 GLY A CA 1
ATOM 826 C C . GLY A 1 102 ? -1.080 -15.671 -11.071 1.00 84.06 102 GLY A C 1
ATOM 827 O O . GLY A 1 102 ? -1.208 -16.839 -11.419 1.00 84.06 102 GLY A O 1
ATOM 828 N N . ILE A 1 103 ? -1.246 -14.652 -11.915 1.00 86.12 103 ILE A N 1
ATOM 829 C CA . ILE A 1 103 ? -1.518 -14.784 -13.345 1.00 86.12 103 ILE A CA 1
ATOM 830 C C . ILE A 1 103 ? -0.177 -14.782 -14.079 1.00 86.12 103 ILE A C 1
ATOM 832 O O . ILE A 1 103 ? 0.650 -13.894 -13.865 1.00 86.12 103 ILE A O 1
ATOM 836 N N . ALA A 1 104 ? 0.044 -15.775 -14.942 1.00 85.19 104 ALA A N 1
ATOM 837 C CA . ALA A 1 104 ? 1.230 -15.815 -15.787 1.00 85.19 104 ALA A CA 1
ATOM 838 C C . ALA A 1 104 ? 1.237 -14.605 -16.734 1.00 85.19 104 ALA A C 1
ATOM 840 O O . ALA A 1 104 ? 0.256 -14.357 -17.436 1.00 85.19 104 ALA A O 1
ATOM 841 N N . ALA A 1 105 ? 2.341 -13.863 -16.749 1.00 86.56 105 ALA A N 1
ATOM 842 C CA . ALA A 1 105 ? 2.518 -12.690 -17.590 1.00 86.56 105 ALA A CA 1
ATOM 843 C C . ALA A 1 105 ? 3.875 -12.729 -18.290 1.00 86.56 105 ALA A C 1
ATOM 845 O O . ALA A 1 105 ? 4.871 -13.164 -17.711 1.00 86.56 105 ALA A O 1
ATOM 846 N N . GLY A 1 106 ? 3.906 -12.267 -19.540 1.00 85.19 106 GLY A N 1
ATOM 847 C CA . GLY A 1 106 ? 5.149 -12.074 -20.278 1.00 85.19 106 GLY A CA 1
ATOM 848 C C . GLY A 1 106 ? 5.863 -10.817 -19.794 1.00 85.19 106 GLY A C 1
ATOM 849 O O . GLY A 1 106 ? 5.237 -9.769 -19.640 1.00 85.19 106 GLY A O 1
ATOM 850 N N . LEU A 1 107 ? 7.167 -10.918 -19.548 1.00 87.31 107 LEU A N 1
ATOM 851 C CA . LEU A 1 107 ? 7.982 -9.755 -19.218 1.00 87.31 107 LEU A CA 1
ATOM 852 C C . LEU A 1 107 ? 8.157 -8.877 -20.477 1.00 87.31 107 LEU A C 1
ATOM 854 O O . LEU A 1 107 ? 8.454 -9.424 -21.543 1.00 87.31 107 LEU A O 1
ATOM 858 N N . PRO A 1 108 ? 8.008 -7.542 -20.388 1.00 86.44 108 PRO A N 1
ATOM 859 C CA . PRO A 1 108 ? 8.261 -6.651 -21.516 1.00 86.44 108 PRO A CA 1
ATOM 860 C C . PRO A 1 108 ? 9.693 -6.781 -22.049 1.00 86.44 108 PRO A C 1
ATOM 862 O O . PRO A 1 108 ? 10.640 -6.942 -21.279 1.00 86.44 108 PRO A O 1
ATOM 865 N N . ALA A 1 109 ? 9.864 -6.650 -23.368 1.00 84.50 109 ALA A N 1
ATOM 866 C CA . ALA A 1 109 ? 11.151 -6.872 -24.036 1.00 84.50 109 ALA A CA 1
ATOM 867 C C . ALA A 1 109 ? 12.286 -5.988 -23.485 1.00 84.50 109 ALA A C 1
ATOM 869 O O . ALA A 1 109 ? 13.405 -6.461 -23.321 1.00 84.50 109 ALA A O 1
ATOM 870 N N . PHE A 1 110 ? 11.986 -4.735 -23.129 1.00 83.69 110 PHE A N 1
ATOM 871 C CA . PHE A 1 110 ? 12.970 -3.790 -22.587 1.00 83.69 110 PHE A CA 1
ATOM 872 C C . PHE A 1 110 ? 13.481 -4.158 -21.181 1.00 83.69 110 PHE A C 1
ATOM 874 O O . PHE A 1 110 ? 14.448 -3.570 -20.708 1.00 83.69 110 PHE A O 1
ATOM 881 N N . CYS A 1 111 ? 12.839 -5.116 -20.505 1.00 84.62 111 CYS A N 1
ATOM 882 C CA . CYS A 1 111 ? 13.194 -5.550 -19.156 1.00 84.62 111 CYS A CA 1
ATOM 883 C C . CYS A 1 111 ? 13.959 -6.876 -19.120 1.00 84.62 111 CYS A C 1
ATOM 885 O O . CYS A 1 111 ? 14.316 -7.308 -18.025 1.00 84.62 111 CYS A O 1
ATOM 887 N N . MET A 1 112 ? 14.174 -7.550 -20.260 1.00 82.81 112 MET A N 1
ATOM 888 C CA . MET A 1 112 ? 14.724 -8.914 -20.266 1.00 82.81 112 MET A CA 1
ATOM 889 C C . MET A 1 112 ? 16.088 -9.011 -19.575 1.00 82.81 112 MET A C 1
ATOM 891 O O . MET A 1 112 ? 16.293 -9.931 -18.786 1.00 82.81 112 MET A O 1
ATOM 895 N N . ASP A 1 113 ? 16.957 -8.020 -19.774 1.00 85.44 113 ASP A N 1
ATOM 896 C CA . ASP A 1 113 ? 18.298 -7.983 -19.173 1.00 85.44 113 ASP A CA 1
ATOM 897 C C . ASP A 1 113 ? 18.278 -7.774 -17.647 1.00 85.44 113 ASP A C 1
ATOM 899 O O . ASP A 1 113 ? 19.238 -8.091 -16.951 1.00 85.44 113 ASP A O 1
ATOM 903 N N . TYR A 1 114 ? 17.160 -7.284 -17.105 1.00 86.56 114 TYR A N 1
ATOM 904 C CA . TYR A 1 114 ? 16.968 -6.991 -15.681 1.00 86.56 114 TYR A CA 1
ATOM 905 C C . TYR A 1 114 ? 15.936 -7.920 -15.029 1.00 86.56 114 TYR A C 1
ATOM 907 O O . TYR A 1 114 ? 15.450 -7.648 -13.926 1.00 86.56 114 TYR A O 1
ATOM 915 N N . LYS A 1 115 ? 15.599 -9.030 -15.699 1.00 87.69 115 LYS A N 1
ATOM 916 C CA . LYS A 1 115 ? 14.570 -9.983 -15.270 1.00 87.69 115 LYS A CA 1
ATOM 917 C C . LYS A 1 115 ? 14.736 -10.409 -13.812 1.00 87.69 115 LYS A C 1
ATOM 919 O O . LYS A 1 115 ? 13.773 -10.338 -13.054 1.00 87.69 115 LYS A O 1
ATOM 924 N N . GLU A 1 116 ? 15.943 -10.796 -13.407 1.00 89.06 116 GLU A N 1
ATOM 925 C CA . GLU A 1 116 ? 16.210 -11.281 -12.047 1.00 89.06 116 GLU A CA 1
ATOM 926 C C . GLU A 1 116 ? 15.932 -10.218 -10.975 1.00 89.06 116 GLU A C 1
ATOM 928 O O . GLU A 1 116 ? 15.393 -10.528 -9.914 1.00 89.06 116 GLU A O 1
ATOM 933 N N . GLN A 1 117 ? 16.240 -8.949 -11.259 1.00 90.69 117 GLN A N 1
ATOM 934 C CA . GLN A 1 117 ? 16.013 -7.844 -10.323 1.00 90.69 117 GLN A CA 1
ATOM 935 C C . GLN A 1 117 ? 14.516 -7.574 -10.152 1.00 90.69 117 GLN A C 1
ATOM 937 O O . GLN A 1 117 ? 14.026 -7.438 -9.030 1.00 90.69 117 GLN A O 1
ATOM 942 N N . VAL A 1 118 ? 13.771 -7.565 -11.262 1.00 89.56 118 VAL A N 1
ATOM 943 C CA . VAL A 1 118 ? 12.311 -7.402 -11.244 1.00 89.56 118 VAL A CA 1
ATOM 944 C C . VAL A 1 118 ? 11.644 -8.582 -10.530 1.00 89.56 118 VAL A C 1
ATOM 946 O O . VAL A 1 118 ? 10.773 -8.385 -9.680 1.00 89.56 118 VAL A O 1
ATOM 949 N N . GLU A 1 119 ? 12.064 -9.813 -10.825 1.00 90.00 119 GLU A N 1
ATOM 950 C CA . GLU A 1 119 ? 11.538 -11.020 -10.182 1.00 90.00 119 GLU A CA 1
ATOM 951 C C . GLU A 1 119 ? 11.864 -11.074 -8.689 1.00 90.00 119 GLU A C 1
ATOM 953 O O . GLU A 1 119 ? 11.012 -11.499 -7.911 1.00 90.00 119 GLU A O 1
ATOM 958 N N . SER A 1 120 ? 13.036 -10.588 -8.271 1.00 91.62 120 SER A N 1
ATOM 959 C CA . SER A 1 120 ? 13.415 -10.479 -6.859 1.00 91.62 120 SER A CA 1
ATOM 960 C C . SER A 1 120 ? 12.458 -9.572 -6.078 1.00 91.62 120 SER A C 1
ATOM 962 O O . SER A 1 120 ? 11.939 -9.977 -5.036 1.00 91.62 120 SER A O 1
ATOM 964 N N . VAL A 1 121 ? 12.123 -8.393 -6.621 1.00 91.25 121 VAL A N 1
ATOM 965 C CA . VAL A 1 121 ? 11.147 -7.466 -6.010 1.00 91.25 121 VAL A CA 1
ATOM 966 C C . VAL A 1 121 ? 9.751 -8.092 -5.931 1.00 91.25 121 VAL A C 1
ATOM 968 O O . VAL A 1 121 ? 9.050 -7.963 -4.928 1.00 91.25 121 VAL A O 1
ATOM 971 N N . ILE A 1 122 ? 9.321 -8.795 -6.981 1.00 90.19 122 ILE A N 1
ATOM 972 C CA . ILE A 1 122 ? 8.014 -9.467 -6.981 1.00 90.19 122 ILE A CA 1
ATOM 973 C C . ILE A 1 122 ? 8.002 -10.617 -5.970 1.00 90.19 122 ILE A C 1
ATOM 975 O O . ILE A 1 122 ? 7.014 -10.801 -5.260 1.00 90.19 122 ILE A O 1
ATOM 979 N N . LYS A 1 123 ? 9.081 -11.400 -5.902 1.00 89.62 123 LYS A N 1
ATOM 980 C CA . LYS A 1 123 ? 9.217 -12.536 -4.989 1.00 89.62 123 LYS A CA 1
ATOM 981 C C . LYS A 1 123 ? 9.203 -12.078 -3.533 1.00 89.62 123 LYS A C 1
ATOM 983 O O . LYS A 1 123 ? 8.440 -12.644 -2.754 1.00 89.62 123 LYS A O 1
ATOM 988 N N . SER A 1 124 ? 9.952 -11.030 -3.189 1.00 89.00 124 SER A N 1
ATOM 989 C CA . SER A 1 124 ? 9.985 -10.492 -1.823 1.00 89.00 124 SER A CA 1
ATOM 990 C C . SER A 1 124 ? 8.605 -10.019 -1.357 1.00 89.00 124 SER A C 1
ATOM 992 O O . SER A 1 124 ? 8.211 -10.266 -0.216 1.00 89.00 124 SER A O 1
ATOM 994 N N . LEU A 1 125 ? 7.821 -9.403 -2.250 1.00 87.88 125 LEU A N 1
ATOM 995 C CA . LEU A 1 125 ? 6.431 -9.053 -1.969 1.00 87.88 125 LEU A CA 1
ATOM 996 C C . LEU A 1 125 ? 5.540 -10.291 -1.844 1.00 87.88 125 LEU A C 1
ATOM 998 O O . LEU A 1 125 ? 4.755 -10.370 -0.903 1.00 87.88 125 LEU A O 1
ATOM 1002 N N . LYS A 1 126 ? 5.656 -11.269 -2.751 1.00 86.56 126 LYS A N 1
ATOM 1003 C CA . LYS A 1 126 ? 4.854 -12.505 -2.711 1.00 86.56 126 LYS A CA 1
ATOM 1004 C C . LYS A 1 126 ? 5.047 -13.293 -1.423 1.00 86.56 126 LYS A C 1
ATOM 1006 O O . LYS A 1 126 ? 4.064 -13.764 -0.872 1.00 86.56 126 LYS A O 1
ATOM 1011 N N . GLU A 1 127 ? 6.274 -13.409 -0.927 1.00 87.31 127 GLU A N 1
ATOM 1012 C CA . GLU A 1 127 ? 6.574 -14.108 0.333 1.00 87.31 127 GLU A CA 1
ATOM 1013 C C . GLU A 1 127 ? 5.884 -13.463 1.545 1.00 87.31 127 GLU A C 1
ATOM 1015 O O . GLU A 1 127 ? 5.609 -14.126 2.542 1.00 87.31 127 GLU A O 1
ATOM 1020 N N . ARG A 1 128 ? 5.566 -12.169 1.447 1.00 83.88 128 ARG A N 1
ATOM 1021 C CA . ARG A 1 128 ? 4.878 -11.392 2.485 1.00 83.88 128 ARG A CA 1
ATOM 1022 C C . ARG A 1 128 ? 3.368 -11.316 2.270 1.00 83.88 128 ARG A C 1
ATOM 1024 O O . ARG A 1 128 ? 2.656 -10.845 3.158 1.00 83.88 128 ARG A O 1
ATOM 1031 N N . LEU A 1 129 ? 2.878 -11.757 1.111 1.00 83.50 129 LEU A N 1
ATOM 1032 C CA . LEU A 1 129 ? 1.461 -11.832 0.785 1.00 83.50 129 LEU A CA 1
ATOM 1033 C C . LEU A 1 129 ? 0.942 -13.241 1.108 1.00 83.50 129 LEU A C 1
ATOM 1035 O O . LEU A 1 129 ? 1.323 -14.206 0.452 1.00 83.50 129 LEU A O 1
ATOM 1039 N N . PRO A 1 130 ? 0.029 -13.390 2.079 1.00 72.50 130 PRO A N 1
ATOM 1040 C CA . PRO A 1 130 ? -0.465 -14.709 2.474 1.00 72.50 130 PRO A CA 1
ATOM 1041 C C . PRO A 1 130 ? -1.391 -15.338 1.429 1.00 72.50 130 PRO A C 1
ATOM 1043 O O . PRO A 1 130 ? -1.639 -16.541 1.461 1.00 72.50 130 PRO A O 1
ATOM 1046 N N . LEU A 1 131 ? -1.938 -14.527 0.521 1.00 75.25 131 LEU A N 1
ATOM 1047 C CA . LEU A 1 131 ? -2.834 -14.939 -0.551 1.00 75.25 131 LEU A CA 1
ATOM 1048 C C . LEU A 1 131 ? -2.546 -14.123 -1.810 1.00 75.25 131 LEU A C 1
ATOM 1050 O O . LEU A 1 131 ? -2.064 -12.991 -1.735 1.00 75.25 131 LEU A O 1
ATOM 1054 N N . ALA A 1 132 ? -2.921 -14.680 -2.964 1.00 79.44 132 ALA A N 1
ATOM 1055 C CA . ALA A 1 132 ? -2.884 -13.962 -4.233 1.00 79.44 132 ALA A CA 1
ATOM 1056 C C . ALA A 1 132 ? -3.684 -12.657 -4.144 1.00 79.44 132 ALA A C 1
ATOM 1058 O O . ALA A 1 132 ? -4.775 -12.623 -3.558 1.00 79.44 132 ALA A O 1
ATOM 1059 N N . LEU A 1 133 ? -3.149 -11.600 -4.753 1.00 77.94 133 LEU A N 1
ATOM 1060 C CA . LEU A 1 133 ? -3.642 -10.243 -4.575 1.00 77.94 133 LEU A CA 1
ATOM 1061 C C . LEU A 1 133 ? -4.890 -9.955 -5.422 1.00 77.94 133 LEU A C 1
ATOM 1063 O O . LEU A 1 133 ? -4.845 -9.258 -6.431 1.00 77.94 133 LEU A O 1
ATOM 1067 N N . THR A 1 134 ? -6.019 -10.529 -5.018 1.00 77.50 134 THR A N 1
ATOM 1068 C CA . THR A 1 134 ? -7.331 -10.292 -5.629 1.00 77.50 134 THR A CA 1
ATOM 1069 C C . THR A 1 134 ? -8.208 -9.477 -4.690 1.00 77.50 134 THR A C 1
ATOM 1071 O O . THR A 1 134 ? -8.099 -9.604 -3.470 1.00 77.50 134 THR A O 1
ATOM 1074 N N . THR A 1 135 ? -9.131 -8.686 -5.242 1.00 76.44 135 THR A N 1
ATOM 1075 C CA . THR A 1 135 ? -10.108 -7.920 -4.450 1.00 76.44 135 THR A CA 1
ATOM 1076 C C . THR A 1 135 ? -10.896 -8.832 -3.505 1.00 76.44 135 THR A C 1
ATOM 1078 O O . THR A 1 135 ? -11.124 -8.479 -2.356 1.00 76.44 135 THR A O 1
ATOM 1081 N N . VAL A 1 136 ? -11.220 -10.054 -3.943 1.00 79.69 136 VAL A N 1
ATOM 1082 C CA . VAL A 1 136 ? -11.910 -11.062 -3.123 1.00 79.69 136 VAL A CA 1
ATOM 1083 C C . VAL A 1 136 ? -11.073 -11.467 -1.905 1.00 79.69 136 VAL A C 1
ATOM 1085 O O . VAL A 1 136 ? -11.587 -11.485 -0.787 1.00 79.69 136 VAL A O 1
ATOM 1088 N N . ASN A 1 137 ? -9.783 -11.761 -2.091 1.00 80.31 137 ASN A N 1
ATOM 1089 C CA . ASN A 1 137 ? -8.899 -12.156 -0.991 1.00 80.31 137 ASN A CA 1
ATOM 1090 C C . ASN A 1 137 ? -8.606 -10.988 -0.042 1.00 80.31 137 ASN A C 1
ATOM 1092 O O . ASN A 1 137 ? -8.621 -11.178 1.175 1.00 80.31 137 ASN A O 1
ATOM 1096 N N . LEU A 1 138 ? -8.400 -9.787 -0.595 1.00 79.38 138 LEU A N 1
ATOM 1097 C CA . LEU A 1 138 ? -8.220 -8.549 0.164 1.00 79.38 138 LEU A CA 1
ATOM 1098 C C . LEU A 1 138 ? -9.426 -8.270 1.063 1.00 79.38 138 LEU A C 1
ATOM 1100 O O . LEU A 1 138 ? -9.250 -8.028 2.253 1.00 79.38 138 LEU A O 1
ATOM 1104 N N . SER A 1 139 ? -10.649 -8.369 0.533 1.00 76.69 139 SER A N 1
ATOM 1105 C CA . SER A 1 139 ? -11.873 -8.154 1.313 1.00 76.69 139 SER A CA 1
ATOM 1106 C C . SER A 1 139 ? -12.150 -9.259 2.331 1.00 76.69 139 SER A C 1
ATOM 1108 O O . SER A 1 139 ? -12.725 -8.986 3.382 1.00 76.69 139 SER A O 1
ATOM 1110 N N . LYS A 1 140 ? -11.748 -10.505 2.050 1.00 81.56 140 LYS A N 1
ATOM 1111 C CA . LYS A 1 140 ? -12.003 -11.649 2.939 1.00 81.56 140 LYS A CA 1
ATOM 1112 C C . LYS A 1 140 ? -11.182 -11.590 4.227 1.00 81.56 140 LYS A C 1
ATOM 1114 O O . LYS A 1 140 ? -11.674 -11.993 5.278 1.00 81.56 140 LYS A O 1
ATOM 1119 N N . ALA A 1 141 ? -9.934 -11.131 4.147 1.00 79.44 141 ALA A N 1
ATOM 1120 C CA . ALA A 1 141 ? -9.036 -11.064 5.297 1.00 79.44 141 ALA A CA 1
ATOM 1121 C C . ALA A 1 141 ? -8.042 -9.891 5.182 1.00 79.44 141 ALA A C 1
ATOM 1123 O O . ALA A 1 141 ? -6.835 -10.117 5.079 1.00 79.44 141 ALA A O 1
ATOM 1124 N N . PRO A 1 142 ? -8.510 -8.631 5.233 1.00 75.56 142 PRO A N 1
ATOM 1125 C CA . PRO A 1 142 ? -7.662 -7.450 5.024 1.00 75.56 142 PRO A CA 1
ATOM 1126 C C . PRO A 1 142 ? -6.528 -7.338 6.047 1.00 75.56 142 PRO A C 1
ATOM 1128 O O . PRO A 1 142 ? -5.428 -6.901 5.716 1.00 75.56 142 PRO A O 1
ATOM 1131 N N . GLY A 1 143 ? -6.755 -7.813 7.277 1.00 73.69 143 GLY A N 1
ATOM 1132 C CA . GLY A 1 143 ?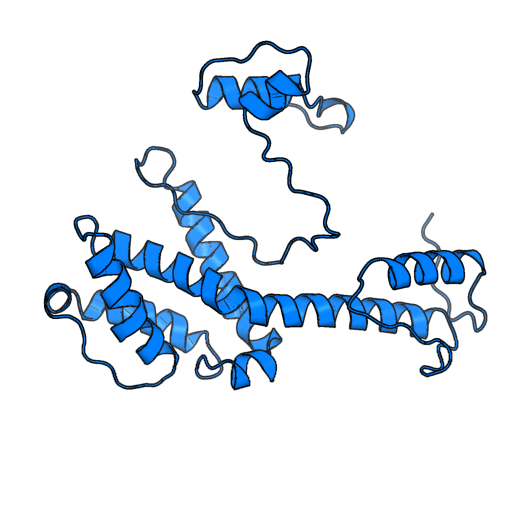 -5.736 -7.846 8.328 1.00 73.69 143 GLY A CA 1
ATOM 1133 C C . GLY A 1 143 ? -4.493 -8.663 7.960 1.00 73.69 143 GLY A C 1
ATOM 1134 O O . GLY A 1 143 ? -3.396 -8.343 8.404 1.00 73.69 143 GLY A O 1
ATOM 1135 N N . ASN A 1 144 ? -4.629 -9.660 7.085 1.00 81.19 144 ASN A N 1
ATOM 1136 C CA . ASN A 1 144 ? -3.513 -10.508 6.669 1.00 81.19 144 ASN A CA 1
ATOM 1137 C C . ASN A 1 144 ? -2.524 -9.775 5.745 1.00 81.19 144 ASN A C 1
ATOM 1139 O O . ASN A 1 144 ? -1.398 -10.224 5.564 1.00 81.19 144 ASN A O 1
ATOM 1143 N N . PHE A 1 145 ? -2.924 -8.635 5.180 1.00 80.38 145 PHE A N 1
ATOM 1144 C CA . PHE A 1 145 ? -2.108 -7.833 4.268 1.00 80.38 145 PHE A CA 1
ATOM 1145 C C . PHE A 1 145 ? -1.353 -6.693 4.976 1.00 80.38 145 PHE A C 1
ATOM 1147 O O . PHE A 1 145 ? -0.502 -6.038 4.372 1.00 80.38 145 PHE A O 1
ATOM 1154 N N . ILE A 1 146 ? -1.622 -6.487 6.271 1.00 80.19 146 ILE A N 1
ATOM 1155 C CA . ILE A 1 146 ? -0.963 -5.498 7.137 1.00 80.19 146 ILE A CA 1
ATOM 1156 C C . ILE A 1 146 ? 0.570 -5.673 7.146 1.00 80.19 146 ILE A C 1
ATOM 1158 O O . ILE A 1 146 ? 1.262 -4.674 6.958 1.00 80.19 146 ILE A O 1
ATOM 1162 N N . PRO A 1 147 ? 1.147 -6.888 7.276 1.00 81.94 147 PRO A N 1
ATOM 1163 C CA . PRO A 1 147 ? 2.604 -7.050 7.248 1.00 81.94 147 PRO A CA 1
ATOM 1164 C C . PRO A 1 147 ? 3.248 -6.609 5.925 1.00 81.94 147 PRO A C 1
ATOM 1166 O O . PRO A 1 147 ? 4.299 -5.969 5.936 1.00 81.94 147 PRO A O 1
ATOM 1169 N N . ALA A 1 148 ? 2.608 -6.902 4.787 1.00 85.00 148 ALA A N 1
ATOM 1170 C CA . ALA A 1 148 ? 3.099 -6.491 3.472 1.00 85.00 148 ALA A CA 1
ATOM 1171 C C . ALA A 1 148 ? 3.059 -4.964 3.306 1.00 85.00 148 ALA A C 1
ATOM 1173 O O . ALA A 1 148 ? 4.023 -4.369 2.829 1.00 85.00 148 ALA A O 1
ATOM 1174 N N . LEU A 1 149 ? 1.975 -4.320 3.753 1.00 80.81 149 LEU A N 1
ATOM 1175 C CA . LEU A 1 149 ? 1.869 -2.858 3.780 1.00 80.81 149 LEU A CA 1
ATOM 1176 C C . LEU A 1 149 ? 2.950 -2.219 4.660 1.00 80.81 149 LEU A C 1
ATOM 1178 O O . LEU A 1 149 ? 3.524 -1.207 4.269 1.00 80.81 149 LEU A O 1
ATOM 1182 N N . GLY A 1 150 ? 3.247 -2.819 5.816 1.00 80.56 150 GLY A N 1
ATOM 1183 C CA . GLY A 1 150 ? 4.214 -2.281 6.773 1.00 80.56 150 GLY A CA 1
ATOM 1184 C C . GLY A 1 150 ? 5.623 -2.312 6.200 1.00 80.56 150 GLY A C 1
ATOM 1185 O O . GLY A 1 150 ? 6.336 -1.318 6.265 1.00 80.56 150 GLY A O 1
ATOM 1186 N N . TYR A 1 151 ? 5.969 -3.418 5.539 1.00 85.38 151 TYR A N 1
ATOM 1187 C CA . TYR A 1 151 ? 7.226 -3.556 4.811 1.00 85.38 151 TYR A CA 1
ATOM 1188 C C . TYR A 1 151 ? 7.375 -2.512 3.694 1.00 85.38 151 TYR A C 1
ATOM 1190 O O . TYR A 1 151 ? 8.393 -1.829 3.628 1.00 85.38 151 TYR A O 1
ATOM 1198 N N . MET A 1 152 ? 6.348 -2.337 2.851 1.00 85.50 152 MET A N 1
ATOM 1199 C CA . MET A 1 152 ? 6.389 -1.339 1.775 1.00 85.50 152 MET A CA 1
ATOM 1200 C C . MET A 1 152 ? 6.553 0.086 2.328 1.00 85.50 152 MET A C 1
ATOM 1202 O O . MET A 1 152 ? 7.320 0.868 1.766 1.00 85.50 152 MET A O 1
ATOM 1206 N N . CYS A 1 153 ? 5.849 0.426 3.416 1.00 83.31 153 CYS A N 1
ATOM 1207 C CA . CYS A 1 153 ? 6.000 1.713 4.103 1.00 83.31 153 CYS A CA 1
ATOM 1208 C C . CYS A 1 153 ? 7.434 1.912 4.591 1.00 83.31 153 CYS A C 1
ATOM 1210 O O . CYS A 1 153 ? 8.052 2.909 4.230 1.00 83.31 153 CYS A O 1
ATOM 1212 N N . GLN A 1 154 ? 7.961 0.950 5.352 1.00 83.12 154 GLN A N 1
ATOM 1213 C CA . GLN A 1 154 ? 9.290 1.038 5.948 1.00 83.12 154 GLN A CA 1
ATOM 1214 C C . GLN A 1 154 ? 10.375 1.254 4.887 1.00 83.12 154 GLN A C 1
ATOM 1216 O O . GLN A 1 154 ? 11.157 2.191 4.999 1.00 83.12 154 GLN A O 1
ATOM 1221 N N . GLU A 1 155 ? 10.393 0.449 3.822 1.00 84.31 155 GLU A N 1
ATOM 1222 C CA . GLU A 1 155 ? 11.401 0.623 2.770 1.00 84.31 155 GLU A CA 1
ATOM 1223 C C . GLU A 1 155 ? 11.277 1.976 2.065 1.00 84.31 155 GLU A C 1
ATOM 1225 O O . GLU A 1 155 ? 12.278 2.615 1.759 1.00 84.31 155 GLU A O 1
ATOM 1230 N N . THR A 1 156 ? 10.049 2.442 1.826 1.00 82.69 156 THR A N 1
ATOM 1231 C CA . THR A 1 156 ? 9.828 3.747 1.189 1.00 82.69 156 THR A CA 1
ATOM 1232 C C . THR A 1 156 ? 10.304 4.891 2.091 1.00 82.69 156 THR A C 1
ATOM 1234 O O . THR A 1 156 ? 10.819 5.892 1.593 1.00 82.69 156 THR A O 1
ATOM 1237 N N . GLU A 1 157 ? 10.138 4.759 3.409 1.00 82.88 157 GLU A N 1
ATOM 1238 C CA . GLU A 1 157 ? 10.619 5.717 4.410 1.00 82.88 157 GLU A CA 1
ATOM 1239 C C . GLU A 1 157 ? 12.147 5.739 4.496 1.00 82.88 157 GLU A C 1
ATOM 1241 O O . GLU A 1 157 ? 12.740 6.818 4.449 1.00 82.88 157 GLU A O 1
ATOM 1246 N N . GLU A 1 158 ? 12.787 4.570 4.547 1.00 82.31 158 GLU A N 1
ATOM 1247 C CA . GLU A 1 158 ? 14.248 4.438 4.543 1.00 82.31 158 GLU A CA 1
ATOM 1248 C C . GLU A 1 158 ? 14.855 5.035 3.265 1.00 82.31 158 GLU A C 1
ATOM 1250 O O . GLU A 1 158 ? 15.798 5.828 3.314 1.00 82.31 158 GLU A O 1
ATOM 1255 N N . GLU A 1 159 ? 14.272 4.739 2.104 1.00 80.94 159 GLU A N 1
ATOM 1256 C CA . GLU A 1 159 ? 14.707 5.314 0.832 1.00 80.94 159 GLU A CA 1
ATOM 1257 C C . GLU A 1 159 ? 14.491 6.828 0.769 1.00 80.94 159 GLU A C 1
ATOM 1259 O O . GLU A 1 159 ? 15.335 7.552 0.239 1.00 80.94 159 GLU A O 1
ATOM 1264 N N . ALA A 1 160 ? 13.390 7.339 1.326 1.00 78.69 160 ALA A N 1
ATOM 1265 C CA . ALA A 1 160 ? 13.140 8.776 1.380 1.00 78.69 160 ALA A CA 1
ATOM 1266 C C . ALA A 1 160 ? 14.131 9.502 2.296 1.00 78.69 160 ALA A C 1
ATOM 1268 O O . ALA A 1 160 ? 14.561 10.610 1.963 1.00 78.69 160 ALA A O 1
ATOM 1269 N N . ALA A 1 161 ? 14.506 8.883 3.418 1.00 76.62 161 ALA A N 1
ATOM 1270 C CA . ALA A 1 161 ? 15.516 9.408 4.330 1.00 76.62 161 ALA A CA 1
ATOM 1271 C C . ALA A 1 161 ? 16.892 9.497 3.651 1.00 76.62 161 ALA A C 1
ATOM 1273 O O . ALA A 1 161 ? 17.586 10.501 3.800 1.00 76.62 161 ALA A O 1
ATOM 1274 N N . ASN A 1 162 ? 17.240 8.500 2.835 1.00 77.12 162 ASN A N 1
ATOM 1275 C CA . ASN A 1 162 ? 18.509 8.450 2.105 1.00 77.12 162 ASN A CA 1
ATOM 1276 C C . ASN A 1 162 ? 18.534 9.347 0.849 1.00 77.12 162 ASN A C 1
ATOM 1278 O O . ASN A 1 162 ? 19.603 9.696 0.353 1.00 77.12 162 ASN A O 1
ATOM 1282 N N . ALA A 1 163 ? 17.375 9.772 0.338 1.00 71.56 163 ALA A N 1
ATOM 1283 C CA . ALA A 1 163 ? 17.242 10.576 -0.881 1.00 71.56 163 ALA A CA 1
ATOM 1284 C C . ALA A 1 163 ? 17.299 12.105 -0.650 1.00 71.56 163 ALA A C 1
ATOM 1286 O O . ALA A 1 163 ? 16.742 12.867 -1.449 1.00 71.56 163 ALA A O 1
ATOM 1287 N N . GLN A 1 164 ? 17.940 12.590 0.426 1.00 57.78 164 GLN A N 1
ATOM 1288 C CA . GLN A 1 164 ? 17.910 14.013 0.815 1.00 57.78 164 GLN A CA 1
ATOM 1289 C C . GLN A 1 164 ? 18.319 14.983 -0.315 1.00 57.78 164 GLN A C 1
ATOM 1291 O O . GLN A 1 164 ? 17.697 16.047 -0.422 1.00 57.78 164 GLN A O 1
ATOM 1296 N N . GLU A 1 165 ? 19.232 14.575 -1.207 1.00 57.91 165 GLU A N 1
ATOM 1297 C CA . GLU A 1 165 ? 19.786 15.390 -2.306 1.00 57.91 165 GLU A CA 1
ATOM 1298 C C . GLU A 1 165 ? 19.365 14.959 -3.729 1.00 57.91 165 GLU A C 1
ATOM 1300 O O . GLU A 1 165 ? 19.808 15.543 -4.718 1.00 57.91 165 GLU A O 1
ATOM 1305 N N . GLN A 1 166 ? 18.493 13.956 -3.884 1.00 60.47 166 GLN A N 1
ATOM 1306 C CA . GLN A 1 166 ? 18.135 13.442 -5.213 1.00 60.47 166 GLN A CA 1
ATOM 1307 C C . GLN A 1 166 ? 16.983 14.218 -5.875 1.00 60.47 166 GLN A C 1
ATOM 1309 O O . GLN A 1 166 ? 16.037 14.668 -5.226 1.00 60.47 166 GLN A O 1
ATOM 1314 N N . LYS A 1 167 ? 17.022 14.301 -7.217 1.00 53.22 167 LYS A N 1
ATOM 1315 C CA . LYS A 1 167 ? 15.983 14.925 -8.066 1.00 53.22 167 LYS A CA 1
ATOM 1316 C C . LYS A 1 167 ? 14.609 14.251 -7.931 1.00 53.22 167 LYS A C 1
ATOM 1318 O O . LYS A 1 167 ? 13.590 14.884 -8.203 1.00 53.22 167 LYS A O 1
ATOM 1323 N N . TYR A 1 168 ? 14.564 12.984 -7.516 1.00 59.16 168 TYR A N 1
ATOM 1324 C CA . TYR A 1 168 ? 13.333 12.225 -7.318 1.00 59.16 168 TYR A CA 1
ATOM 1325 C C . TYR A 1 168 ? 13.261 11.707 -5.882 1.00 59.16 168 TYR A C 1
ATOM 1327 O O . TYR A 1 168 ? 14.019 10.822 -5.502 1.00 59.16 168 TYR A O 1
ATOM 1335 N N . LYS A 1 169 ? 12.336 12.254 -5.085 1.00 67.88 169 LYS A N 1
ATOM 1336 C CA . LYS A 1 169 ? 12.072 11.767 -3.728 1.00 67.88 169 LYS A CA 1
ATOM 1337 C C . LYS A 1 169 ? 10.947 10.729 -3.749 1.00 67.88 169 LYS A C 1
ATOM 1339 O O . LYS A 1 169 ? 9.911 10.992 -4.373 1.00 67.88 169 LYS A O 1
ATOM 1344 N N . PRO A 1 170 ? 11.114 9.580 -3.072 1.00 73.12 170 PRO A N 1
ATOM 1345 C CA . PRO A 1 170 ? 10.035 8.626 -2.869 1.00 73.12 170 PRO A CA 1
ATOM 1346 C C . PRO A 1 170 ? 8.802 9.309 -2.274 1.00 73.12 170 PRO A C 1
ATOM 1348 O O . PRO A 1 170 ? 8.895 10.109 -1.341 1.00 73.12 170 PRO A O 1
ATOM 1351 N N . LYS A 1 171 ? 7.625 9.015 -2.831 1.00 70.62 171 LYS A N 1
ATOM 1352 C CA . LYS A 1 171 ? 6.369 9.535 -2.292 1.00 70.62 171 LYS A CA 1
ATOM 1353 C C . LYS A 1 171 ? 5.967 8.668 -1.105 1.00 70.62 171 LYS A C 1
ATOM 1355 O O . LYS A 1 171 ? 5.495 7.552 -1.302 1.00 70.62 171 LYS A O 1
ATOM 1360 N N . LEU A 1 172 ? 6.130 9.205 0.101 1.00 73.44 172 LEU A N 1
ATOM 1361 C CA . LEU A 1 172 ? 5.680 8.548 1.323 1.00 73.44 172 LEU A CA 1
ATOM 1362 C C . LEU A 1 172 ? 4.165 8.318 1.287 1.00 73.44 172 LEU A C 1
ATOM 1364 O O . LEU A 1 172 ? 3.396 9.154 0.797 1.00 73.44 172 LEU A O 1
ATOM 1368 N N . PHE A 1 173 ? 3.737 7.185 1.831 1.00 68.94 173 PHE A N 1
ATOM 1369 C CA . PHE A 1 173 ? 2.334 6.844 2.013 1.00 68.94 173 PHE A CA 1
ATOM 1370 C C . PHE A 1 173 ? 2.113 6.377 3.446 1.00 68.94 173 PHE A C 1
ATOM 1372 O O . PHE A 1 173 ? 2.905 5.629 4.008 1.00 68.94 173 PHE A O 1
ATOM 1379 N N . SER A 1 174 ? 1.017 6.844 4.040 1.00 64.06 174 SER A N 1
ATOM 1380 C CA . SER A 1 174 ? 0.668 6.479 5.408 1.00 64.06 174 SER A CA 1
ATOM 1381 C C . SER A 1 174 ? 0.126 5.054 5.450 1.00 64.06 174 SER A C 1
ATOM 1383 O O . SER A 1 174 ? -0.822 4.731 4.728 1.00 64.06 174 SER A O 1
ATOM 1385 N N . PHE A 1 175 ? 0.710 4.241 6.329 1.00 55.44 175 PHE A N 1
ATOM 1386 C CA . PHE A 1 175 ? 0.306 2.863 6.602 1.00 55.44 175 PHE A CA 1
ATOM 1387 C C . PHE A 1 175 ? -1.148 2.769 7.070 1.00 55.44 175 PHE A C 1
ATOM 1389 O O . PHE A 1 175 ? -1.958 2.009 6.544 1.00 55.44 175 PHE A O 1
ATOM 1396 N N . PHE A 1 176 ? -1.496 3.617 8.034 1.00 56.16 176 PHE A N 1
ATOM 1397 C CA . PHE A 1 176 ? -2.872 3.836 8.422 1.00 56.16 176 PHE A CA 1
ATOM 1398 C C . PHE A 1 176 ? -3.455 4.904 7.515 1.00 56.16 176 PHE A C 1
ATOM 1400 O O . PHE A 1 176 ? -2.873 5.975 7.333 1.00 56.16 176 PHE A O 1
ATOM 1407 N N . SER A 1 177 ? -4.645 4.669 6.978 1.00 49.34 177 SER A N 1
ATOM 1408 C CA . SER A 1 177 ? -5.475 5.794 6.579 1.00 49.34 177 SER A CA 1
ATOM 1409 C C . SER A 1 177 ? -5.571 6.727 7.781 1.00 49.34 177 SER A C 1
ATOM 1411 O O . SER A 1 177 ? -6.101 6.321 8.812 1.00 49.34 177 SER A O 1
ATOM 1413 N N . SER A 1 178 ? -5.075 7.957 7.676 1.00 46.97 178 SER A N 1
ATOM 1414 C CA . SER A 1 178 ? -5.528 9.009 8.578 1.00 46.97 178 SER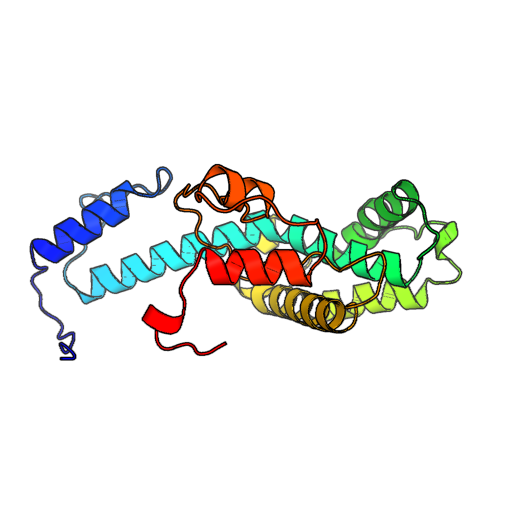 A CA 1
ATOM 1415 C C . SER A 1 178 ? -7.050 9.022 8.433 1.00 46.97 178 SER A C 1
ATOM 1417 O O . SER A 1 178 ? -7.512 9.257 7.307 1.00 46.97 178 SER A O 1
ATOM 1419 N N . PRO A 1 179 ? -7.830 8.657 9.471 1.00 42.62 179 PRO A N 1
ATOM 1420 C CA . PRO A 1 179 ? -9.277 8.630 9.364 1.00 42.62 179 PRO A CA 1
ATOM 1421 C C . PRO A 1 179 ? -9.713 10.040 8.979 1.00 42.62 179 PRO A C 1
ATOM 1423 O O . PRO A 1 179 ? -9.687 10.976 9.774 1.00 42.62 179 PRO A O 1
ATOM 1426 N N . SER A 1 180 ? -10.018 10.212 7.697 1.00 43.22 180 SER A N 1
ATOM 1427 C CA . SER A 1 180 ? -10.466 11.479 7.162 1.00 43.22 180 SER A CA 1
ATOM 1428 C C . SER A 1 180 ? -11.903 11.616 7.615 1.00 43.22 180 SER A C 1
ATOM 1430 O O . SER A 1 180 ? -12.820 11.101 6.981 1.00 43.22 180 SER A O 1
ATOM 1432 N N . LEU A 1 181 ? -12.112 12.358 8.695 1.00 41.81 181 LEU A N 1
ATOM 1433 C CA . LEU A 1 181 ? -13.419 12.891 9.074 1.00 41.81 181 LEU A CA 1
ATOM 1434 C C . LEU A 1 181 ? -13.920 13.948 8.064 1.00 41.81 181 LEU A C 1
ATOM 1436 O O . LEU A 1 181 ? -14.612 14.888 8.436 1.00 41.81 181 LEU A O 1
ATOM 1440 N N . LYS A 1 182 ? -13.512 13.875 6.786 1.00 38.31 182 LYS A N 1
ATOM 1441 C CA . LYS A 1 182 ? -13.615 14.964 5.801 1.00 38.31 182 LYS A CA 1
ATOM 1442 C C . LYS A 1 182 ? -13.032 16.294 6.293 1.00 38.31 182 LYS A C 1
ATOM 1444 O O . LYS A 1 182 ? -13.360 17.345 5.742 1.00 38.31 182 LYS A O 1
ATOM 1449 N N . TRP A 1 183 ? -12.140 16.280 7.283 1.00 37.69 183 TRP A N 1
ATOM 1450 C CA . TRP A 1 183 ? -11.324 17.453 7.558 1.00 37.69 183 TRP A CA 1
ATOM 1451 C C . TRP A 1 183 ? -10.353 17.579 6.394 1.00 37.69 183 TRP A C 1
ATOM 1453 O O . TRP A 1 183 ? -9.429 16.784 6.236 1.00 37.69 183 TRP A O 1
ATOM 1463 N N . ARG A 1 184 ? -10.684 18.513 5.499 1.00 41.00 184 ARG A N 1
ATOM 1464 C CA . ARG A 1 184 ? -9.912 18.865 4.311 1.00 41.00 184 ARG A CA 1
ATOM 1465 C C . ARG A 1 184 ? -8.453 18.984 4.734 1.00 41.00 184 ARG A C 1
ATOM 1467 O O . ARG A 1 184 ? -8.133 19.847 5.546 1.00 41.00 184 ARG A O 1
ATOM 1474 N N . TYR A 1 185 ? -7.581 18.129 4.207 1.00 47.00 185 TYR A N 1
ATOM 1475 C CA . TYR A 1 185 ? -6.149 18.348 4.355 1.00 47.00 185 TYR A CA 1
ATOM 1476 C C . TYR A 1 185 ? -5.847 19.721 3.765 1.00 47.00 185 TYR A C 1
ATOM 1478 O O . TYR A 1 185 ? -5.987 19.932 2.559 1.00 47.00 185 TYR A O 1
ATOM 1486 N N . VAL A 1 186 ? -5.469 20.668 4.616 1.00 46.38 186 VAL A N 1
ATOM 1487 C CA . VAL A 1 186 ? -4.847 21.897 4.147 1.00 46.38 186 VAL A CA 1
ATOM 1488 C C . VAL A 1 186 ? -3.399 21.520 3.902 1.00 46.38 186 VAL A C 1
ATOM 1490 O O . VAL A 1 186 ? -2.660 21.241 4.842 1.00 46.38 186 VAL A O 1
ATOM 1493 N N . SER A 1 187 ? -3.005 21.434 2.632 1.00 51.69 187 SER A N 1
ATOM 1494 C CA . SER A 1 187 ? -1.592 21.329 2.275 1.00 51.69 187 SER A CA 1
ATOM 1495 C C . SER A 1 187 ? -0.862 22.509 2.912 1.00 51.69 187 SER A C 1
ATOM 1497 O O . SER A 1 187 ? -1.017 23.641 2.456 1.00 51.69 187 SER A O 1
ATOM 1499 N N . VAL A 1 188 ? -0.056 22.249 3.938 1.00 59.62 188 VAL A N 1
ATOM 1500 C CA . VAL A 1 188 ? 0.765 23.270 4.585 1.00 59.62 188 VAL A CA 1
ATOM 1501 C C . VAL A 1 188 ? 2.021 23.473 3.742 1.00 59.62 188 VAL A C 1
ATOM 1503 O O . VAL A 1 188 ? 3.028 22.798 3.912 1.00 59.62 188 VAL A O 1
ATOM 1506 N N . ASN A 1 189 ? 1.930 24.371 2.766 1.00 67.56 189 ASN A N 1
ATOM 1507 C CA . ASN A 1 189 ? 3.065 24.850 1.977 1.00 67.56 189 ASN A CA 1
ATOM 1508 C C . ASN A 1 189 ? 3.233 26.364 2.187 1.00 67.56 189 ASN A C 1
ATOM 1510 O O . ASN A 1 189 ? 2.320 27.010 2.698 1.00 67.56 189 ASN A O 1
ATOM 1514 N N . ASN A 1 190 ? 4.361 26.953 1.775 1.00 68.88 190 ASN A N 1
ATOM 1515 C CA . ASN A 1 190 ? 4.640 28.380 2.022 1.00 68.88 190 ASN A CA 1
ATOM 1516 C C . ASN A 1 190 ? 3.543 29.310 1.491 1.00 68.88 190 ASN A C 1
ATOM 1518 O O . ASN A 1 190 ? 3.256 30.329 2.109 1.00 68.88 190 ASN A O 1
ATOM 1522 N N . LYS A 1 191 ? 2.889 28.952 0.378 1.00 69.62 191 LYS A N 1
ATOM 1523 C CA . LYS A 1 191 ? 1.770 29.734 -0.169 1.00 69.62 191 LYS A CA 1
ATOM 1524 C C . LYS A 1 191 ? 0.550 29.666 0.747 1.00 69.62 191 LYS A C 1
ATOM 1526 O O . LYS A 1 191 ? -0.015 30.702 1.071 1.00 69.62 191 LYS A O 1
ATOM 1531 N N . ALA A 1 192 ? 0.185 28.466 1.195 1.00 67.44 192 ALA A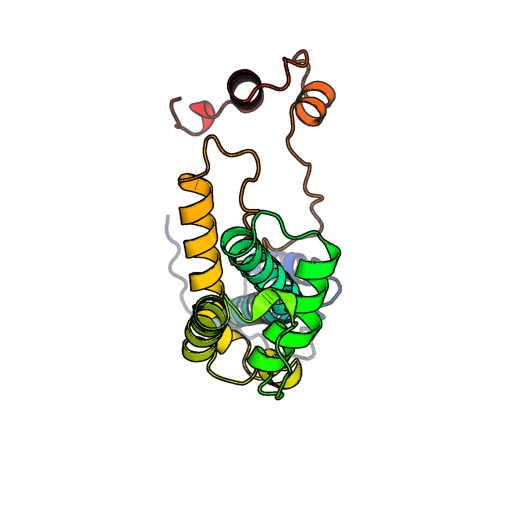 N 1
ATOM 1532 C CA . ALA A 1 192 ? -0.920 28.250 2.123 1.00 67.44 192 ALA A CA 1
ATOM 1533 C C . ALA A 1 192 ? -0.647 28.865 3.506 1.00 67.44 192 ALA A C 1
ATOM 1535 O O . ALA A 1 192 ? -1.564 29.364 4.150 1.00 67.44 192 ALA A O 1
ATOM 1536 N N . LEU A 1 193 ? 0.608 28.862 3.958 1.00 70.31 193 LEU A N 1
ATOM 1537 C CA . LEU A 1 193 ? 1.018 29.515 5.198 1.00 70.31 193 LEU A CA 1
ATOM 1538 C C . LEU A 1 193 ? 0.960 31.038 5.072 1.00 70.31 193 LEU A C 1
ATOM 1540 O O . LEU A 1 193 ? 0.392 31.680 5.945 1.00 70.31 193 LEU A O 1
ATOM 1544 N N . ALA A 1 194 ? 1.472 31.620 3.985 1.00 72.69 194 ALA A N 1
ATOM 1545 C CA . ALA A 1 194 ? 1.472 33.072 3.773 1.00 72.69 194 ALA A CA 1
ATOM 1546 C C . ALA A 1 194 ? 0.065 33.631 3.535 1.00 72.69 194 ALA A C 1
ATOM 1548 O O . ALA A 1 194 ? -0.204 34.785 3.840 1.00 72.69 194 ALA A O 1
ATOM 1549 N N . SER A 1 195 ? -0.843 32.833 2.966 1.00 69.00 195 SER A N 1
ATOM 1550 C CA . SER A 1 195 ? -2.224 33.263 2.735 1.00 69.00 195 SER A CA 1
ATOM 1551 C C . SER A 1 195 ? -3.076 33.248 4.003 1.00 69.00 195 SER A C 1
ATOM 1553 O O . SER A 1 195 ? -4.096 33.925 4.050 1.00 69.00 195 SER A O 1
ATOM 1555 N N . ASN A 1 196 ? -2.696 32.440 4.999 1.00 61.28 196 ASN A N 1
ATOM 1556 C CA . ASN A 1 196 ? -3.475 32.233 6.226 1.00 61.28 196 ASN A CA 1
ATOM 1557 C C . ASN A 1 196 ? -2.796 32.781 7.488 1.00 61.28 196 ASN A C 1
ATOM 1559 O O . ASN A 1 196 ? -3.435 32.881 8.530 1.00 61.28 196 ASN A O 1
ATOM 1563 N N . SER A 1 197 ? -1.518 33.141 7.409 1.00 66.25 197 SER A N 1
ATOM 1564 C CA . SER A 1 197 ? -0.793 33.862 8.451 1.00 66.25 197 SER A CA 1
ATOM 1565 C C . SER A 1 197 ? -0.318 35.191 7.880 1.00 66.25 197 SER A C 1
ATOM 1567 O O . SER A 1 197 ? 0.027 35.272 6.707 1.00 66.25 197 SER A O 1
ATOM 1569 N N . SER A 1 198 ? -0.249 36.242 8.693 1.00 74.75 198 SER A N 1
ATOM 1570 C CA . SER A 1 198 ? 0.230 37.571 8.270 1.00 74.75 198 SER A CA 1
ATOM 1571 C C . SER A 1 198 ? 1.739 37.610 7.945 1.00 74.75 198 SER A C 1
ATOM 1573 O O . SER A 1 198 ? 2.354 38.676 7.948 1.00 74.75 198 SER A O 1
ATOM 1575 N N . VAL A 1 199 ? 2.360 36.449 7.715 1.00 74.94 199 VAL A N 1
ATOM 1576 C CA . VAL A 1 199 ? 3.789 36.262 7.464 1.00 74.94 199 VAL A CA 1
ATOM 1577 C C . VAL A 1 199 ? 4.041 36.328 5.961 1.00 74.94 199 VAL A C 1
ATOM 1579 O O . VAL A 1 199 ? 3.405 35.630 5.171 1.00 74.94 199 VAL A O 1
ATOM 1582 N N . LYS A 1 200 ? 5.004 37.159 5.550 1.00 76.81 200 LYS A N 1
ATOM 1583 C CA . LYS A 1 200 ? 5.386 37.282 4.139 1.00 76.81 200 LYS A CA 1
ATOM 1584 C C . LYS A 1 200 ? 5.928 35.956 3.605 1.00 76.81 200 LYS A C 1
ATOM 1586 O O . LYS A 1 200 ? 6.720 35.285 4.265 1.00 76.81 200 LYS A O 1
ATOM 1591 N N . MET A 1 201 ? 5.523 35.614 2.384 1.00 72.88 201 MET A N 1
ATOM 1592 C CA . MET A 1 201 ? 6.021 34.437 1.679 1.00 72.88 201 MET A CA 1
ATOM 1593 C C . MET A 1 201 ? 7.543 34.539 1.506 1.00 72.88 201 MET A C 1
ATOM 1595 O O . MET A 1 201 ? 8.035 35.542 0.989 1.00 72.88 201 MET A O 1
ATOM 1599 N N . LYS A 1 202 ? 8.273 33.510 1.948 1.00 69.25 202 LYS A N 1
ATOM 1600 C CA . LYS A 1 202 ? 9.721 33.378 1.735 1.00 69.25 202 LYS A CA 1
ATOM 1601 C C . LYS A 1 202 ? 10.022 32.522 0.500 1.00 69.25 202 LYS A C 1
ATOM 1603 O O . LYS A 1 202 ? 9.132 31.844 -0.022 1.00 69.25 202 LYS A O 1
ATOM 1608 N N . ASP A 1 203 ? 11.279 32.547 0.060 1.00 70.50 203 ASP A N 1
ATOM 1609 C CA . ASP A 1 203 ? 11.770 31.752 -1.068 1.00 70.50 203 ASP A CA 1
ATOM 1610 C C . ASP A 1 203 ? 11.433 30.262 -0.930 1.00 70.50 203 ASP A C 1
ATOM 1612 O O . ASP A 1 203 ? 11.335 29.709 0.165 1.00 70.50 203 ASP A O 1
ATOM 1616 N N . SER A 1 204 ? 11.268 29.589 -2.070 1.00 66.75 204 SER A N 1
ATOM 1617 C CA . SER A 1 204 ? 10.839 28.182 -2.147 1.00 66.75 204 SER A CA 1
ATOM 1618 C C . SER A 1 204 ? 11.907 27.150 -1.747 1.00 66.75 204 SER A C 1
ATOM 1620 O O . SER A 1 204 ? 11.789 25.973 -2.082 1.00 66.75 204 SER A O 1
ATOM 1622 N N . ASN A 1 205 ? 12.955 27.568 -1.034 1.00 75.88 205 ASN A N 1
ATOM 1623 C CA . ASN A 1 205 ? 13.976 26.656 -0.532 1.00 75.88 205 ASN A CA 1
ATOM 1624 C C . ASN A 1 205 ? 13.530 25.992 0.787 1.00 75.88 205 ASN A C 1
ATOM 1626 O O . ASN A 1 205 ? 12.632 26.469 1.491 1.00 75.88 205 ASN A O 1
ATOM 1630 N N . TYR A 1 206 ? 14.134 24.845 1.107 1.00 73.62 206 TYR A N 1
ATOM 1631 C CA . TYR A 1 206 ? 13.738 24.031 2.259 1.00 73.62 206 TYR A CA 1
ATOM 1632 C C . TYR A 1 206 ? 13.886 24.789 3.583 1.00 73.62 206 TYR A C 1
ATOM 1634 O O . TYR A 1 206 ? 12.940 24.843 4.365 1.00 73.62 206 TYR A O 1
ATOM 1642 N N . SER A 1 207 ? 15.035 25.433 3.803 1.00 75.88 207 SER A N 1
ATOM 1643 C CA . SER A 1 207 ? 15.331 26.147 5.048 1.00 75.88 207 SER A CA 1
ATOM 1644 C C . SER A 1 207 ? 14.347 27.287 5.312 1.00 75.88 207 SER A C 1
ATOM 1646 O O . SER A 1 207 ? 13.845 27.410 6.426 1.00 75.88 207 SER A O 1
ATOM 1648 N N . ALA A 1 208 ? 13.995 28.068 4.289 1.00 72.25 208 ALA A N 1
ATOM 1649 C CA . ALA A 1 208 ? 13.016 29.143 4.411 1.00 72.25 208 ALA A CA 1
ATOM 1650 C C . ALA A 1 208 ? 11.591 28.615 4.630 1.00 72.25 208 ALA A C 1
ATOM 1652 O O . ALA A 1 208 ? 10.825 29.215 5.385 1.00 72.25 208 ALA A O 1
ATOM 1653 N N . SER A 1 209 ? 11.244 27.477 4.019 1.00 73.62 209 SER A N 1
ATOM 1654 C CA . SER A 1 209 ? 9.952 26.808 4.228 1.00 73.62 209 SER A CA 1
ATOM 1655 C C . SER A 1 209 ? 9.812 26.280 5.655 1.00 73.62 209 SER A C 1
ATOM 1657 O O . SER A 1 209 ? 8.784 26.471 6.303 1.00 73.62 209 SER A O 1
ATOM 1659 N N . LEU A 1 210 ? 10.878 25.666 6.169 1.00 79.25 210 LEU A N 1
ATOM 1660 C CA . LEU A 1 210 ? 10.948 25.145 7.527 1.00 79.25 210 LEU A CA 1
ATOM 1661 C C . LEU A 1 210 ? 10.897 26.280 8.556 1.00 79.25 210 LEU A C 1
ATOM 1663 O O . LEU A 1 210 ? 10.154 26.213 9.531 1.00 79.25 210 LEU A O 1
ATOM 1667 N N . GLU A 1 211 ? 11.643 27.358 8.323 1.00 78.69 211 GLU A N 1
ATOM 1668 C CA . GLU A 1 211 ? 11.625 28.538 9.183 1.00 78.69 211 GLU A CA 1
ATOM 1669 C C . GLU A 1 211 ? 10.246 29.206 9.208 1.00 78.69 211 GLU A C 1
ATOM 1671 O O . GLU A 1 211 ? 9.767 29.590 10.273 1.00 78.69 211 GLU A O 1
ATOM 1676 N N . MET A 1 212 ? 9.577 29.301 8.058 1.00 77.38 212 MET A N 1
ATOM 1677 C CA . MET A 1 212 ? 8.219 29.827 7.972 1.00 77.38 212 MET A CA 1
ATOM 1678 C C . MET A 1 212 ? 7.217 28.938 8.719 1.00 77.38 212 MET A C 1
ATOM 1680 O O . MET A 1 212 ? 6.371 29.458 9.441 1.00 77.38 212 MET A O 1
ATOM 1684 N N . PHE A 1 213 ? 7.342 27.613 8.617 1.00 80.81 213 PHE A N 1
ATOM 1685 C CA . PHE A 1 213 ? 6.519 26.668 9.372 1.00 80.81 213 PHE A CA 1
ATOM 1686 C C . PHE A 1 213 ? 6.676 26.857 10.889 1.00 80.81 213 PHE A C 1
ATOM 1688 O O . PHE A 1 213 ? 5.676 27.048 11.574 1.00 80.81 213 PHE A O 1
ATOM 1695 N N . TYR A 1 214 ? 7.910 26.910 11.403 1.00 78.94 214 TYR A N 1
ATOM 1696 C CA . TYR A 1 214 ? 8.181 27.151 12.831 1.00 78.94 214 TYR A CA 1
ATOM 1697 C C . TYR A 1 214 ? 7.816 28.565 13.305 1.00 78.94 214 TYR A C 1
ATOM 1699 O O . TYR A 1 214 ? 7.596 28.781 14.491 1.00 78.94 214 TYR A O 1
ATOM 1707 N N . THR A 1 215 ? 7.749 29.538 12.395 1.00 78.88 215 THR A N 1
ATOM 1708 C CA . THR A 1 215 ? 7.283 30.896 12.720 1.00 78.88 215 THR A CA 1
ATOM 1709 C C . THR A 1 215 ? 5.762 30.935 12.873 1.00 78.88 215 THR A C 1
ATOM 1711 O O . THR A 1 215 ? 5.245 31.633 13.740 1.00 78.88 215 THR A O 1
ATOM 1714 N N . VAL A 1 216 ? 5.033 30.206 12.021 1.00 78.38 216 VAL A N 1
ATOM 1715 C CA . VAL A 1 216 ? 3.563 30.150 12.064 1.00 78.38 216 VAL A CA 1
ATOM 1716 C C . VAL A 1 216 ? 3.071 29.237 13.188 1.00 78.38 216 VAL A C 1
ATOM 1718 O O . VAL A 1 216 ? 2.072 29.544 13.838 1.00 78.38 216 VAL A O 1
ATOM 1721 N N . PHE A 1 217 ? 3.772 28.133 13.434 1.00 78.06 217 PHE A N 1
ATOM 1722 C CA . PHE A 1 217 ? 3.452 27.176 14.485 1.00 78.06 217 PHE A CA 1
ATOM 1723 C C . PHE A 1 217 ? 4.456 27.291 15.632 1.00 78.06 217 PHE A C 1
ATOM 1725 O O . PHE A 1 217 ? 5.579 26.799 15.555 1.00 78.06 217 PHE A O 1
ATOM 1732 N N . ASP A 1 218 ? 4.023 27.926 16.717 1.00 75.81 218 ASP A N 1
ATOM 1733 C CA . ASP A 1 218 ? 4.810 28.068 17.940 1.00 75.81 218 ASP A CA 1
ATOM 1734 C C . ASP A 1 218 ? 4.784 26.767 18.759 1.00 75.81 218 ASP A C 1
ATOM 1736 O O . ASP A 1 218 ? 3.924 26.560 19.621 1.00 75.81 218 ASP A O 1
ATOM 1740 N N . PHE A 1 219 ? 5.715 25.862 18.455 1.00 73.44 219 PHE A N 1
ATOM 1741 C CA . PHE A 1 219 ? 5.824 24.567 19.132 1.00 73.44 219 PHE A CA 1
ATOM 1742 C C . PHE A 1 219 ? 6.388 24.656 20.557 1.00 73.44 219 PHE A C 1
ATOM 1744 O O . PHE A 1 219 ? 6.178 23.728 21.343 1.00 73.44 219 PHE A O 1
ATOM 1751 N N . ASN A 1 220 ? 6.981 25.794 20.940 1.00 73.75 220 ASN A N 1
ATOM 1752 C CA . ASN A 1 220 ? 7.445 26.022 22.312 1.00 73.75 220 ASN A CA 1
ATOM 1753 C C . ASN A 1 220 ? 6.272 25.992 23.303 1.00 73.75 220 ASN A C 1
ATOM 1755 O O . ASN A 1 220 ? 6.412 25.511 24.426 1.00 73.75 220 ASN A O 1
ATOM 1759 N N . LYS A 1 221 ? 5.071 26.411 22.873 1.00 70.19 221 LYS A N 1
ATOM 1760 C CA . LYS A 1 221 ? 3.831 26.292 23.667 1.00 70.19 221 LYS A CA 1
ATOM 1761 C C . LYS A 1 221 ? 3.440 24.852 23.994 1.00 70.19 221 LYS A C 1
ATOM 1763 O O . LYS A 1 221 ? 2.632 24.632 24.892 1.00 70.19 221 LYS A O 1
ATOM 1768 N N . PHE A 1 222 ? 3.999 23.888 23.272 1.00 62.84 222 PHE A N 1
ATOM 1769 C CA . PHE A 1 222 ? 3.781 22.461 23.476 1.00 62.84 222 PHE A CA 1
ATOM 1770 C C . PHE A 1 222 ? 5.003 21.764 24.096 1.00 62.84 222 PHE A C 1
ATOM 1772 O O . PHE A 1 222 ? 5.015 20.540 24.185 1.00 62.84 222 PHE A O 1
ATOM 1779 N N . GLY A 1 223 ? 6.004 22.528 24.554 1.00 66.38 223 GLY A N 1
ATOM 1780 C CA . GLY A 1 223 ? 7.198 22.001 25.221 1.00 66.38 223 GLY A CA 1
ATOM 1781 C C . GLY A 1 223 ? 8.250 21.414 24.278 1.00 66.38 223 GLY A C 1
ATOM 1782 O O . GLY A 1 223 ? 9.115 20.675 24.736 1.00 66.38 223 GLY A O 1
ATOM 1783 N N . TYR A 1 224 ? 8.176 21.718 22.980 1.00 60.56 224 TYR A N 1
ATOM 1784 C CA . TYR A 1 224 ? 9.204 21.339 22.012 1.00 60.56 224 TYR A CA 1
ATOM 1785 C C . TYR A 1 224 ? 10.132 22.524 21.761 1.00 60.56 224 TYR A C 1
ATOM 1787 O O . TYR A 1 224 ? 9.668 23.571 21.312 1.00 60.56 224 TYR A O 1
ATOM 1795 N N . GLU A 1 225 ? 11.422 22.342 22.033 1.00 69.94 225 GLU A N 1
ATOM 1796 C CA . GLU A 1 225 ? 12.473 23.283 21.640 1.00 69.94 225 GLU A CA 1
ATOM 1797 C C . GLU A 1 225 ? 12.980 22.954 20.229 1.00 69.94 225 GLU A C 1
ATOM 1799 O O . GLU A 1 225 ? 12.878 21.814 19.766 1.00 69.94 225 GLU A O 1
ATOM 1804 N N . ARG A 1 226 ? 13.452 23.986 19.529 1.00 60.59 226 ARG A N 1
ATOM 1805 C CA . ARG A 1 226 ? 13.843 23.931 18.117 1.00 60.59 226 ARG A CA 1
ATOM 1806 C C . ARG A 1 226 ? 15.208 23.290 17.898 1.00 60.59 226 ARG A C 1
ATOM 1808 O O . ARG A 1 226 ? 16.113 23.561 18.713 1.00 60.59 226 ARG A O 1
#

Foldseek 3Di:
DDDPPDWDQDDDPVNVVVLVVVQVLDPPHHDDCPVDPQRTDVSSVVVVVVVVVVVQLVVLLVCVVVLVLLLQLVQVCVLPVPDDPVLSVCQVPQPLLCVLQVHDGDGDPVCPVVVVSSVVVSVVLNVQQPDRDDSVVCNVCVVSCLSSLVVSQVVLVVQQVVCPPPPDHRDHDDSTDPPPSVPPPPPQFLVSLVVVDVDDRDDRDPVSRVVSVCVSDVCVVVVDDD

Secondary structure (DSSP, 8-state):
--------SS--HHHHHHHHHHHTSSTT----TTTS---SHHHHHHHHHHHHHHHHHHHHHHHHHHHHHHHHHHHHHHH-TT--HHHHHHIIIIIIHHHHTT---PPPGGGGGGHHHHHHHHHHHHHH-SS---HHHHHH-GGGGHHHHHHHHHHHHHHHHHTTT-SS------SS-----S-------HHHHHHHSSSPPPPSSHHHHHHHHHHHS-GGGGT---

pLDDT: mean 71.28, std 15.56, range [24.97, 91.62]

Radius of gyration: 23.49 Å; chains: 1; bounding box: 53×53×62 Å

Organism: NCBI:txid101142